Protein AF-A0A536BTD6-F1 (afdb_monomer)

Mean predicted aligned error: 12.4 Å

Secondary structure (DSSP, 8-state):
--HHHHHHHHHHHHHHHHHHHHHH--HHHHHSBPTTTSSBHHHHHHHHHHHHHHHHHHHHHHHTT--B---HHHHHHHHHHHHHHTTT--HHHHHHHHHHHHHHHHHHHHT--HHHHH-EEEEGGGTTEEEEHHHHIIIIIHHHHSS-TTTTS--------PPPPPS----PPP---------------PPP---

Sequence (195 aa):
MLRSVAMAEEIVDANAEFTAFVESCSDEEWRAICRAEKWRVGVVAHHIAWGHERAADWINAIRSGIPIPGSPQAHNASNAIKAAQVAGISRDEVVFLARRNAERLVAVMRSLSDEDFASAVPFGPARGRPLSIDGLGRSHLDRHLAQRGVNCAGTGHHPGSRSRASPWGVQRKGADVRWRPVAASTHARGVRPVP

Solvent-accessible surface area (backbone atoms only — not comparable to full-atom values): 11482 Å² total; per-residue (Å²): 130,58,70,37,48,54,55,24,52,52,49,52,54,52,49,51,54,50,41,53,51,52,73,65,50,49,75,66,48,38,64,26,61,13,69,86,79,73,36,32,36,41,33,51,50,38,51,54,22,51,44,30,45,54,48,38,55,50,47,54,27,31,69,67,64,40,62,46,75,68,33,48,66,58,49,53,50,52,51,53,53,50,42,61,76,36,68,81,54,53,58,68,60,35,42,52,43,29,53,58,20,41,53,51,27,32,54,52,34,57,69,54,54,75,67,50,59,76,33,56,15,39,23,15,54,61,78,45,44,73,41,32,59,71,51,47,51,73,65,52,57,47,58,58,64,67,60,52,70,77,58,35,47,85,83,78,94,76,93,82,76,85,84,74,79,79,87,81,85,78,93,68,83,84,76,90,77,83,87,74,86,82,79,89,74,83,87,85,75,85,85,83,86,87,134

Structure (mmCIF, N/CA/C/O backbone):
data_AF-A0A536BTD6-F1
#
_entry.id   AF-A0A536BTD6-F1
#
loop_
_atom_site.group_PDB
_atom_site.id
_atom_site.type_symbol
_atom_site.label_atom_id
_atom_site.label_alt_id
_atom_site.label_comp_id
_atom_site.label_asym_id
_atom_site.label_entity_id
_atom_site.label_seq_id
_atom_site.pdbx_PDB_ins_code
_atom_site.Cartn_x
_atom_site.Cartn_y
_atom_site.Cartn_z
_atom_site.occupancy
_atom_site.B_iso_or_equiv
_atom_site.auth_seq_id
_atom_site.auth_comp_id
_atom_site.auth_asym_id
_atom_site.auth_atom_id
_atom_site.pdbx_PDB_model_num
ATOM 1 N N . MET A 1 1 ? 19.357 13.469 -3.176 1.00 55.56 1 MET A N 1
ATOM 2 C CA . MET A 1 1 ? 18.742 12.243 -2.628 1.00 55.56 1 MET A CA 1
ATOM 3 C C . MET A 1 1 ? 18.198 11.459 -3.810 1.00 55.56 1 MET A C 1
ATOM 5 O O . MET A 1 1 ? 17.585 12.086 -4.665 1.00 55.56 1 MET A O 1
ATOM 9 N N . LEU A 1 2 ? 18.506 10.162 -3.919 1.00 81.94 2 LEU A N 1
ATOM 10 C CA . LEU A 1 2 ? 17.981 9.318 -5.001 1.00 81.94 2 LEU A CA 1
ATOM 11 C C . LEU A 1 2 ? 16.449 9.289 -4.924 1.00 81.94 2 LEU A C 1
ATOM 13 O O . LEU A 1 2 ? 15.890 9.279 -3.827 1.00 81.94 2 LEU A O 1
ATOM 17 N N . ARG A 1 3 ? 15.782 9.295 -6.079 1.00 87.88 3 ARG A N 1
ATOM 18 C CA . ARG A 1 3 ? 14.318 9.347 -6.191 1.00 87.88 3 ARG A CA 1
ATOM 19 C C . ARG A 1 3 ? 13.625 8.251 -5.379 1.00 87.88 3 ARG A C 1
ATOM 21 O O . ARG A 1 3 ? 12.677 8.533 -4.653 1.00 87.88 3 ARG A O 1
ATOM 28 N N . SER A 1 4 ? 14.133 7.026 -5.477 1.00 91.00 4 SER A N 1
ATOM 29 C CA . SER A 1 4 ? 13.680 5.868 -4.704 1.00 91.00 4 SER A CA 1
ATOM 30 C C . SER A 1 4 ? 13.731 6.107 -3.202 1.00 91.00 4 SER A C 1
ATOM 32 O O . SER A 1 4 ? 12.763 5.844 -2.498 1.00 91.00 4 SER A O 1
ATOM 34 N N . VAL A 1 5 ? 14.842 6.647 -2.703 1.00 91.31 5 VAL A N 1
ATOM 35 C CA . VAL A 1 5 ? 15.013 6.938 -1.275 1.00 91.31 5 VAL A CA 1
ATOM 36 C C . VAL A 1 5 ? 14.009 7.993 -0.817 1.00 91.31 5 VAL A C 1
ATOM 38 O O . VAL A 1 5 ? 13.370 7.792 0.206 1.00 91.31 5 VAL A O 1
ATOM 41 N N . ALA A 1 6 ? 13.804 9.062 -1.591 1.00 89.38 6 ALA A N 1
ATOM 42 C CA . ALA A 1 6 ? 12.816 10.087 -1.250 1.00 89.38 6 ALA A CA 1
ATOM 43 C C . ALA A 1 6 ? 11.394 9.503 -1.139 1.00 89.38 6 ALA A C 1
ATOM 45 O O . ALA A 1 6 ? 10.728 9.704 -0.128 1.00 89.38 6 ALA A O 1
ATOM 46 N N . MET A 1 7 ? 10.966 8.699 -2.119 1.00 89.50 7 MET A N 1
ATOM 47 C CA . MET A 1 7 ? 9.660 8.024 -2.073 1.00 89.50 7 MET A CA 1
ATOM 48 C C . MET A 1 7 ? 9.553 7.024 -0.915 1.00 89.50 7 MET A C 1
ATOM 50 O O . MET A 1 7 ? 8.480 6.835 -0.349 1.00 89.50 7 MET A O 1
ATOM 54 N N . ALA A 1 8 ? 10.654 6.361 -0.556 1.00 92.25 8 ALA A N 1
ATOM 55 C CA . ALA A 1 8 ? 10.677 5.452 0.579 1.00 92.25 8 ALA A CA 1
ATOM 56 C C . ALA A 1 8 ? 10.458 6.191 1.906 1.00 92.25 8 ALA A C 1
ATOM 58 O O . ALA A 1 8 ? 9.679 5.715 2.728 1.00 92.25 8 ALA A O 1
ATOM 59 N N . GLU A 1 9 ? 11.091 7.351 2.104 1.00 90.00 9 GLU A N 1
ATOM 60 C CA . GLU A 1 9 ? 10.860 8.167 3.304 1.00 90.00 9 GLU A CA 1
ATOM 61 C C . GLU A 1 9 ? 9.425 8.713 3.352 1.00 90.00 9 GLU A C 1
ATOM 63 O O . GLU A 1 9 ? 8.793 8.670 4.403 1.00 90.00 9 GLU A O 1
ATOM 68 N N . GLU A 1 10 ? 8.852 9.113 2.213 1.00 88.19 10 GLU A N 1
ATOM 69 C CA . GLU A 1 10 ? 7.439 9.520 2.141 1.00 88.19 10 GLU A CA 1
ATOM 70 C C . GLU A 1 10 ? 6.486 8.395 2.585 1.00 88.19 10 GLU A C 1
ATOM 72 O O . GLU A 1 10 ? 5.505 8.646 3.287 1.00 88.19 10 GLU A O 1
ATOM 77 N N . ILE A 1 11 ? 6.784 7.139 2.226 1.00 89.69 11 ILE A N 1
ATOM 78 C CA . ILE A 1 11 ? 6.018 5.969 2.683 1.00 89.69 11 ILE A CA 1
ATOM 79 C C . ILE A 1 11 ? 6.170 5.769 4.196 1.00 89.69 11 ILE A C 1
ATOM 81 O O . ILE A 1 11 ? 5.184 5.449 4.862 1.00 89.69 11 ILE A O 1
ATOM 85 N N . VAL A 1 12 ? 7.377 5.948 4.744 1.00 92.38 12 VAL A N 1
ATOM 86 C CA . VAL A 1 12 ? 7.626 5.846 6.193 1.00 92.38 12 VAL A CA 1
ATOM 87 C C . VAL A 1 12 ? 6.791 6.877 6.948 1.00 92.38 12 VAL A C 1
ATOM 89 O O . VAL A 1 12 ? 6.045 6.501 7.855 1.00 92.38 12 VAL A O 1
ATOM 92 N N . ASP A 1 13 ? 6.865 8.143 6.541 1.00 88.50 13 ASP A N 1
ATOM 93 C CA . ASP A 1 13 ? 6.146 9.242 7.186 1.00 88.50 13 ASP A CA 1
ATOM 94 C C . ASP A 1 13 ? 4.629 9.039 7.098 1.00 88.50 13 ASP A C 1
ATOM 96 O O . ASP A 1 13 ? 3.919 9.107 8.106 1.00 88.50 13 ASP A O 1
ATOM 100 N N . ALA A 1 14 ? 4.117 8.698 5.912 1.00 86.81 14 ALA A N 1
ATOM 101 C CA . ALA A 1 14 ? 2.689 8.483 5.720 1.00 86.81 14 ALA A CA 1
ATOM 102 C C . ALA A 1 14 ? 2.166 7.259 6.492 1.00 86.81 14 ALA A C 1
ATOM 104 O O . ALA A 1 14 ? 1.058 7.297 7.031 1.00 86.81 14 ALA A O 1
ATOM 105 N N . ASN A 1 15 ? 2.949 6.178 6.589 1.00 91.81 15 ASN A N 1
ATOM 106 C CA . ASN A 1 15 ? 2.565 5.014 7.383 1.00 91.81 15 ASN A CA 1
ATOM 107 C C . ASN A 1 15 ? 2.615 5.310 8.891 1.00 91.81 15 ASN A C 1
ATOM 109 O O . ASN A 1 15 ? 1.758 4.830 9.633 1.00 91.81 15 ASN A O 1
ATOM 113 N N . ALA A 1 16 ? 3.563 6.130 9.355 1.00 90.69 16 ALA A N 1
ATOM 114 C CA . ALA A 1 16 ? 3.596 6.589 10.741 1.00 90.69 16 ALA A CA 1
ATOM 115 C C . ALA A 1 16 ? 2.334 7.399 11.085 1.00 90.69 16 ALA A C 1
ATOM 117 O O . ALA A 1 16 ? 1.646 7.069 12.053 1.00 90.69 16 ALA A O 1
ATOM 118 N N . GLU A 1 17 ? 1.962 8.376 10.249 1.00 87.38 17 GLU A N 1
ATOM 119 C CA . GLU A 1 17 ? 0.712 9.136 10.400 1.00 87.38 17 GLU A CA 1
ATOM 120 C C . GLU A 1 17 ? -0.524 8.222 10.385 1.00 87.38 17 GLU A C 1
ATOM 122 O O . GLU A 1 17 ? -1.419 8.357 11.223 1.00 87.38 17 GLU A O 1
ATOM 127 N N . PHE A 1 18 ? -0.567 7.262 9.458 1.00 90.12 18 PHE A N 1
ATOM 128 C CA . PHE A 1 18 ? -1.658 6.297 9.351 1.00 90.12 18 PHE A CA 1
ATOM 129 C C . PHE A 1 18 ? -1.793 5.428 10.609 1.00 90.12 18 PHE A C 1
ATOM 131 O O . PHE A 1 18 ? -2.898 5.276 11.131 1.00 90.12 18 PHE A O 1
ATOM 138 N N . THR A 1 19 ? -0.690 4.882 11.128 1.00 93.25 19 THR A N 1
ATOM 139 C CA . THR A 1 19 ? -0.726 4.058 12.348 1.00 93.25 19 THR A CA 1
ATOM 140 C C . THR A 1 19 ? -1.159 4.862 13.569 1.00 93.25 19 THR A C 1
ATOM 142 O O . THR A 1 19 ? -2.017 4.389 14.309 1.00 93.25 19 THR A O 1
ATOM 145 N N . ALA A 1 20 ? -0.683 6.103 13.720 1.00 92.06 20 ALA A N 1
ATOM 146 C CA . ALA A 1 20 ? -1.124 6.991 14.794 1.00 92.06 20 ALA A CA 1
ATOM 147 C C . ALA A 1 20 ? -2.634 7.287 14.713 1.00 92.06 20 ALA A C 1
ATOM 149 O O . ALA A 1 20 ? -3.328 7.289 15.730 1.00 92.06 20 ALA A O 1
ATOM 150 N N . PHE A 1 21 ? -3.172 7.482 13.504 1.00 90.44 21 PHE A N 1
ATOM 151 C CA . PHE A 1 21 ? -4.616 7.617 13.305 1.00 90.44 21 PHE A CA 1
ATOM 152 C C . PHE A 1 21 ? -5.373 6.357 13.750 1.00 90.44 21 PHE A C 1
ATOM 154 O O . PHE A 1 21 ? -6.335 6.468 14.513 1.00 90.44 21 PHE A O 1
ATOM 161 N N . VAL A 1 22 ? -4.937 5.169 13.317 1.00 93.56 22 VAL A N 1
ATOM 162 C CA . VAL A 1 22 ? -5.572 3.893 13.691 1.00 93.56 22 VAL A CA 1
ATOM 163 C C . VAL A 1 22 ? -5.563 3.690 15.207 1.00 93.56 22 VAL A C 1
ATOM 165 O O . VAL A 1 22 ? -6.595 3.330 15.770 1.00 93.56 22 VAL A O 1
ATOM 168 N N . GLU A 1 23 ? -4.438 3.966 15.869 1.00 94.75 23 GLU A N 1
ATOM 169 C CA . GLU A 1 23 ? -4.289 3.876 17.329 1.00 94.75 23 GLU A CA 1
ATOM 170 C C . GLU A 1 23 ? -5.198 4.879 18.063 1.00 94.75 23 GLU A C 1
ATOM 172 O O . GLU A 1 23 ? -5.718 4.570 19.132 1.00 94.75 23 GLU A O 1
ATOM 177 N N . SER A 1 24 ? -5.440 6.058 17.477 1.00 93.75 24 SER A N 1
ATOM 178 C CA . SER A 1 24 ? -6.297 7.095 18.071 1.00 93.75 24 SER A CA 1
ATOM 179 C C . SER A 1 24 ? -7.803 6.856 17.913 1.00 93.75 24 SER A C 1
ATOM 181 O O . SER A 1 24 ? -8.590 7.485 18.618 1.00 93.75 24 SER A O 1
ATOM 183 N N . CYS A 1 25 ? -8.220 5.973 16.997 1.00 91.75 25 CYS A N 1
ATOM 184 C CA . CYS A 1 25 ? -9.634 5.729 16.721 1.00 91.75 25 CYS A CA 1
ATOM 185 C C . CYS A 1 25 ? -10.349 5.142 17.940 1.00 91.75 25 CYS A C 1
ATOM 187 O O . CYS A 1 25 ? -9.985 4.070 18.429 1.00 91.75 25 CYS A O 1
ATOM 189 N N . SER A 1 26 ? -11.455 5.760 18.349 1.00 93.12 26 SER A N 1
ATOM 190 C CA . SER A 1 26 ? -12.391 5.151 19.293 1.00 93.12 26 SER A CA 1
ATOM 191 C C . SER A 1 26 ? -13.083 3.922 18.693 1.00 93.12 26 SER A C 1
ATOM 193 O O . SER A 1 26 ? -13.076 3.676 17.486 1.00 93.12 26 SER A O 1
ATOM 195 N N . ASP A 1 27 ? -13.710 3.122 19.549 1.00 94.25 27 ASP A N 1
ATOM 196 C CA . ASP A 1 27 ? -14.497 1.954 19.144 1.00 94.25 27 ASP A CA 1
ATOM 197 C C . ASP A 1 27 ? -15.668 2.295 18.217 1.00 94.25 27 ASP A C 1
ATOM 199 O O . ASP A 1 27 ? -16.010 1.521 17.319 1.00 94.25 27 ASP A O 1
ATOM 203 N N . GLU A 1 28 ? -16.299 3.443 18.453 1.00 92.69 28 GLU A N 1
ATOM 204 C CA . GLU A 1 28 ? -17.389 3.945 17.625 1.00 92.69 28 GLU A CA 1
ATOM 205 C C . GLU A 1 28 ? -16.876 4.337 16.237 1.00 92.69 28 GLU A C 1
ATOM 207 O O . GLU A 1 28 ? -17.398 3.851 15.231 1.00 92.69 28 GLU A O 1
ATOM 212 N N . GLU A 1 29 ? -15.800 5.126 16.175 1.00 90.50 29 GLU A N 1
ATOM 213 C CA . GLU A 1 29 ? -15.168 5.529 14.916 1.00 90.50 29 GLU A CA 1
ATOM 214 C C . GLU A 1 29 ? -14.656 4.323 14.127 1.00 90.50 29 GLU A C 1
ATOM 216 O O . GLU A 1 29 ? -14.866 4.245 12.919 1.00 90.50 29 GLU A O 1
ATOM 221 N N . TRP A 1 30 ? -14.061 3.332 14.797 1.00 93.62 30 TRP A N 1
ATOM 222 C CA . TRP A 1 30 ? -13.553 2.120 14.150 1.00 93.62 30 TRP A CA 1
ATOM 223 C C . TRP A 1 30 ? -14.648 1.325 13.424 1.00 93.62 30 TRP A C 1
ATOM 225 O O . TRP A 1 30 ? -14.424 0.750 12.350 1.00 93.62 30 TRP A O 1
ATOM 235 N N . ARG A 1 31 ? -15.859 1.311 13.997 1.00 93.25 31 ARG A N 1
ATOM 236 C CA . ARG A 1 31 ? -17.033 0.623 13.442 1.00 93.25 31 ARG A CA 1
ATOM 237 C C . ARG A 1 31 ? -17.843 1.485 12.473 1.00 93.25 31 ARG A C 1
ATOM 239 O O . ARG A 1 31 ? -18.710 0.937 11.786 1.00 93.25 31 ARG A O 1
ATOM 246 N N . ALA A 1 32 ? -17.569 2.787 12.389 1.00 90.25 32 ALA A N 1
ATOM 247 C CA . ALA A 1 32 ? -18.271 3.701 11.498 1.00 90.25 32 ALA A CA 1
ATOM 248 C C . ALA A 1 32 ? -18.060 3.325 10.024 1.00 90.25 32 ALA A C 1
ATOM 250 O O . ALA A 1 32 ? -17.013 2.810 9.633 1.00 90.25 32 ALA A O 1
ATOM 251 N N . ILE A 1 33 ? -19.067 3.582 9.186 1.00 88.94 33 ILE A N 1
ATOM 252 C CA . ILE A 1 33 ? -18.979 3.350 7.741 1.00 88.94 33 ILE A CA 1
ATOM 253 C C . ILE A 1 33 ? -18.343 4.565 7.075 1.00 88.94 33 ILE A C 1
ATOM 255 O O . ILE A 1 33 ? -18.890 5.669 7.122 1.00 88.94 33 ILE A O 1
ATOM 259 N N . CYS A 1 34 ? -17.231 4.347 6.376 1.00 81.44 34 CYS A N 1
ATOM 260 C CA . CYS A 1 34 ? -16.629 5.377 5.557 1.00 81.44 34 CYS A CA 1
ATOM 261 C C . CYS A 1 34 ? -17.521 5.683 4.349 1.00 81.44 34 CYS A C 1
ATOM 263 O O . CYS A 1 34 ? -17.860 4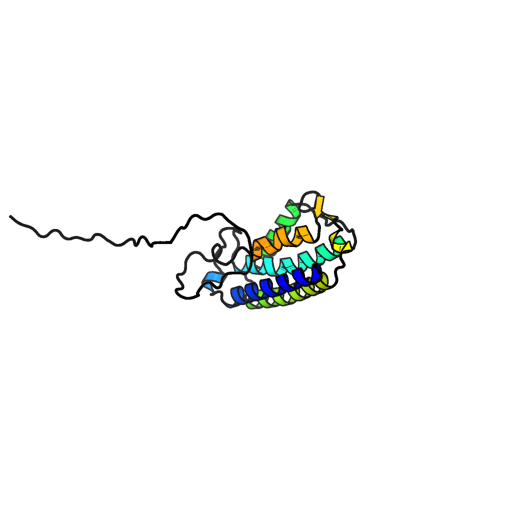.803 3.554 1.00 81.44 34 CYS A O 1
ATOM 265 N N . ARG A 1 35 ? -17.918 6.952 4.190 1.00 76.06 35 ARG A N 1
ATOM 266 C CA . ARG A 1 35 ? -18.915 7.337 3.177 1.00 76.06 35 ARG A CA 1
ATOM 267 C C . ARG A 1 35 ? -18.424 7.135 1.747 1.00 76.06 35 ARG A C 1
ATOM 269 O O . ARG A 1 35 ? -19.256 6.839 0.886 1.00 76.06 35 ARG A O 1
ATOM 276 N N . ALA A 1 36 ? -17.126 7.311 1.509 1.00 72.44 36 ALA A N 1
ATOM 277 C CA . ALA A 1 36 ? -16.502 7.150 0.199 1.00 72.44 36 ALA A CA 1
ATOM 278 C C . ALA A 1 36 ? -16.385 5.669 -0.191 1.00 72.44 36 ALA A C 1
ATOM 280 O O . ALA A 1 36 ? -16.850 5.276 -1.255 1.00 72.44 36 ALA A O 1
ATOM 281 N N . GLU A 1 37 ? -15.850 4.852 0.715 1.00 73.25 37 GLU A N 1
ATOM 282 C CA . GLU A 1 37 ? -15.497 3.451 0.446 1.00 73.25 37 GLU A CA 1
ATOM 283 C C . GLU A 1 37 ? -16.645 2.465 0.733 1.00 73.25 37 GLU A C 1
ATOM 285 O O . GLU A 1 37 ? -16.586 1.304 0.346 1.00 73.25 37 GLU A O 1
ATOM 290 N N . LYS A 1 38 ? -17.702 2.906 1.432 1.00 86.19 38 LYS A N 1
ATOM 291 C CA . LYS A 1 38 ? -18.848 2.080 1.876 1.00 86.19 38 LYS A CA 1
ATOM 292 C C . LYS A 1 38 ? -18.480 0.905 2.792 1.00 86.19 38 LYS A C 1
ATOM 294 O O . LYS A 1 38 ? -19.336 0.079 3.104 1.00 86.19 38 LYS A O 1
ATOM 299 N N . TRP A 1 39 ? -17.246 0.862 3.279 1.00 88.38 39 TRP A N 1
ATOM 300 C CA . TRP A 1 39 ? -16.761 -0.100 4.263 1.00 88.38 39 TRP A CA 1
ATOM 301 C C . TRP A 1 39 ? -16.568 0.542 5.630 1.00 88.38 39 TRP A C 1
ATOM 303 O O . TRP A 1 39 ? -16.456 1.762 5.743 1.00 88.38 39 TRP A O 1
ATOM 313 N N . ARG A 1 40 ? -16.514 -0.288 6.678 1.00 91.56 40 ARG A N 1
ATOM 314 C CA . ARG A 1 40 ? -16.133 0.177 8.017 1.00 91.56 40 ARG A CA 1
ATOM 315 C C . ARG A 1 40 ? -14.723 0.758 8.003 1.00 91.56 40 ARG A C 1
ATOM 317 O O . ARG A 1 40 ? -13.886 0.269 7.242 1.00 91.56 40 ARG A O 1
ATOM 324 N N . VAL A 1 41 ? -14.444 1.721 8.881 1.00 91.38 41 VAL A N 1
ATOM 325 C CA . VAL A 1 41 ? -13.102 2.311 9.027 1.00 91.38 41 VAL A CA 1
ATOM 326 C C . VAL A 1 41 ? -12.041 1.229 9.190 1.00 91.38 41 VAL A C 1
ATOM 328 O O . VAL A 1 41 ? -11.061 1.249 8.452 1.00 91.38 41 VAL A O 1
ATOM 331 N N . GLY A 1 42 ? -12.274 0.222 10.039 1.00 94.38 42 GLY A N 1
ATOM 332 C CA . GLY A 1 42 ? -11.312 -0.871 10.212 1.00 94.38 42 GLY A CA 1
ATOM 333 C C . GLY A 1 42 ? -11.019 -1.689 8.950 1.00 94.38 42 GLY A C 1
ATOM 334 O O . GLY A 1 42 ? -9.878 -2.073 8.705 1.00 94.38 42 GLY A O 1
ATOM 335 N N . VAL A 1 43 ? -12.018 -1.886 8.086 1.00 94.94 43 VAL A N 1
ATOM 336 C CA . VAL A 1 43 ? -11.845 -2.595 6.808 1.00 94.94 43 VAL A CA 1
ATOM 337 C C . VAL A 1 43 ? -11.058 -1.744 5.811 1.00 94.94 43 VAL A C 1
ATOM 339 O O . VAL A 1 43 ? -10.181 -2.261 5.120 1.00 94.94 43 VAL A O 1
ATOM 342 N N . VAL A 1 44 ? -11.326 -0.435 5.758 1.00 92.50 44 VAL A N 1
ATOM 343 C CA . VAL A 1 44 ? -10.551 0.506 4.931 1.00 92.50 44 VAL A CA 1
ATOM 344 C C . VAL A 1 44 ? -9.104 0.580 5.419 1.00 92.50 44 VAL A C 1
ATOM 346 O O . VAL A 1 44 ? -8.179 0.515 4.615 1.00 92.50 44 VAL A O 1
ATOM 349 N N . ALA A 1 45 ? -8.891 0.651 6.732 1.00 93.31 45 ALA A N 1
ATOM 350 C CA . ALA A 1 45 ? -7.562 0.687 7.327 1.00 93.31 45 ALA A CA 1
ATOM 351 C C . ALA A 1 45 ? -6.776 -0.603 7.020 1.00 93.31 45 ALA A C 1
ATOM 353 O O . ALA A 1 45 ? -5.627 -0.546 6.580 1.00 93.31 45 ALA A O 1
ATOM 354 N N . HIS A 1 46 ? -7.418 -1.770 7.127 1.00 94.88 46 HIS A N 1
ATOM 355 C CA . HIS A 1 46 ? -6.827 -3.023 6.659 1.00 94.88 46 HIS A CA 1
ATOM 356 C C . HIS A 1 46 ? -6.490 -2.984 5.159 1.00 94.88 46 HIS A C 1
ATOM 358 O O . HIS A 1 46 ? -5.413 -3.426 4.763 1.00 94.88 46 HIS A O 1
ATOM 364 N N . HIS A 1 47 ? -7.384 -2.464 4.309 1.00 91.81 47 HIS A N 1
ATOM 365 C CA . HIS A 1 47 ? -7.142 -2.346 2.863 1.00 91.81 47 HIS A CA 1
ATOM 366 C C . HIS A 1 47 ? -5.891 -1.510 2.555 1.00 91.81 47 HIS A C 1
ATOM 368 O O . HIS A 1 47 ? -5.100 -1.889 1.693 1.00 91.81 47 HIS A O 1
ATOM 374 N N . ILE A 1 48 ? -5.650 -0.435 3.312 1.00 90.62 48 ILE A N 1
ATOM 375 C CA . ILE A 1 48 ? -4.425 0.376 3.221 1.00 90.62 48 ILE A CA 1
ATOM 376 C C . ILE A 1 48 ? -3.195 -0.435 3.640 1.00 90.62 48 ILE A C 1
ATOM 378 O O . ILE A 1 48 ? -2.215 -0.507 2.895 1.00 90.62 48 ILE A O 1
ATOM 382 N N . ALA A 1 49 ? -3.243 -1.090 4.804 1.00 93.12 49 ALA A N 1
ATOM 383 C CA . ALA A 1 49 ? -2.141 -1.913 5.305 1.00 93.12 49 ALA A CA 1
ATOM 384 C C . ALA A 1 49 ? -1.776 -3.047 4.327 1.00 93.12 49 ALA A C 1
ATOM 386 O O . ALA A 1 49 ? -0.602 -3.293 4.047 1.00 93.12 49 ALA A O 1
ATOM 387 N N . TRP A 1 50 ? -2.777 -3.706 3.744 1.00 91.88 50 TRP A N 1
ATOM 388 C CA . TRP A 1 50 ? -2.600 -4.738 2.721 1.00 91.88 50 TRP A CA 1
ATOM 389 C C . TRP A 1 50 ? -2.113 -4.173 1.376 1.00 91.88 50 TRP A C 1
ATOM 391 O O . TRP A 1 50 ? -1.345 -4.818 0.660 1.00 91.88 50 TRP A O 1
ATOM 401 N N . GLY A 1 51 ? -2.497 -2.938 1.049 1.00 90.25 51 GLY A N 1
ATOM 402 C CA . GLY A 1 51 ? -2.046 -2.224 -0.143 1.00 90.25 51 GLY A CA 1
ATOM 403 C C . GLY A 1 51 ? -0.524 -2.079 -0.232 1.00 90.25 51 GLY A C 1
ATOM 404 O O . GLY A 1 51 ? 0.018 -2.165 -1.332 1.00 90.25 51 GLY A O 1
ATOM 405 N N . HIS A 1 52 ? 0.176 -1.939 0.898 1.00 91.25 52 HIS A N 1
ATOM 406 C CA . HIS A 1 52 ? 1.643 -1.878 0.930 1.00 91.25 52 HIS A CA 1
ATOM 407 C C . HIS A 1 52 ? 2.289 -3.181 0.432 1.00 91.25 52 HIS A C 1
ATOM 409 O O . HIS A 1 52 ? 3.214 -3.153 -0.379 1.00 91.25 52 HIS A O 1
ATOM 415 N N . GLU A 1 53 ? 1.763 -4.332 0.861 1.00 92.25 53 GLU A N 1
ATOM 416 C CA . GLU A 1 53 ? 2.227 -5.650 0.409 1.00 92.25 53 GLU A CA 1
ATOM 417 C C . GLU A 1 53 ? 1.965 -5.834 -1.092 1.00 92.25 53 GLU A C 1
ATOM 419 O O . GLU A 1 53 ? 2.872 -6.192 -1.844 1.00 92.25 53 GLU A O 1
ATOM 424 N N . ARG A 1 54 ? 0.748 -5.502 -1.546 1.00 92.31 54 ARG A N 1
ATOM 425 C CA . ARG A 1 54 ? 0.375 -5.542 -2.970 1.00 92.31 54 ARG A CA 1
ATOM 426 C C . ARG A 1 54 ? 1.290 -4.663 -3.824 1.00 92.31 54 ARG A C 1
ATOM 428 O O . ARG A 1 54 ? 1.707 -5.093 -4.896 1.00 92.31 54 ARG A O 1
ATOM 435 N N . ALA A 1 55 ? 1.604 -3.456 -3.355 1.00 93.00 55 ALA A N 1
ATOM 436 C CA . ALA A 1 55 ? 2.487 -2.530 -4.053 1.00 93.00 55 ALA A CA 1
ATOM 437 C C . ALA A 1 55 ? 3.915 -3.078 -4.160 1.00 93.00 55 ALA A C 1
ATOM 439 O O . ALA A 1 55 ? 4.504 -3.004 -5.235 1.00 93.00 55 ALA A O 1
ATOM 440 N N . ALA A 1 56 ? 4.448 -3.685 -3.095 1.00 94.88 56 ALA A N 1
ATOM 441 C CA . ALA A 1 56 ? 5.771 -4.307 -3.125 1.00 94.88 56 ALA A CA 1
ATOM 442 C C . ALA A 1 56 ? 5.838 -5.435 -4.171 1.00 94.88 56 ALA A C 1
ATOM 444 O O . ALA A 1 56 ? 6.788 -5.505 -4.953 1.00 94.88 56 ALA A O 1
ATOM 445 N N . ASP A 1 57 ? 4.805 -6.280 -4.239 1.00 95.25 57 ASP A N 1
ATOM 446 C CA . ASP A 1 57 ? 4.716 -7.346 -5.241 1.00 95.25 57 ASP A CA 1
ATOM 447 C C . ASP A 1 57 ? 4.632 -6.786 -6.672 1.00 95.25 57 ASP A C 1
ATOM 449 O O . ASP A 1 57 ? 5.290 -7.293 -7.581 1.00 95.25 57 ASP A O 1
ATOM 453 N N . TRP A 1 58 ? 3.854 -5.720 -6.884 1.00 95.62 58 TRP A N 1
ATOM 454 C CA . TRP A 1 58 ? 3.736 -5.069 -8.192 1.00 95.62 58 TRP A CA 1
ATOM 455 C C . TRP A 1 58 ? 5.025 -4.378 -8.632 1.00 95.62 58 TRP A C 1
ATOM 457 O O . TRP A 1 58 ? 5.372 -4.466 -9.807 1.00 95.62 58 TRP A O 1
ATOM 467 N N . ILE A 1 59 ? 5.766 -3.752 -7.715 1.00 95.69 59 ILE A N 1
ATOM 468 C CA . ILE A 1 59 ? 7.090 -3.198 -8.020 1.00 95.69 59 ILE A CA 1
ATOM 469 C C . ILE A 1 59 ? 8.030 -4.318 -8.476 1.00 95.69 59 ILE A C 1
ATOM 471 O O . ILE A 1 59 ? 8.662 -4.191 -9.519 1.00 95.69 59 ILE A O 1
ATOM 475 N N . ASN A 1 60 ? 8.073 -5.449 -7.769 1.00 96.00 60 ASN A N 1
ATOM 476 C CA . ASN A 1 60 ? 8.908 -6.584 -8.175 1.00 96.00 60 ASN A CA 1
ATOM 477 C C . ASN A 1 60 ? 8.511 -7.161 -9.544 1.00 96.00 60 ASN A C 1
ATOM 479 O O . ASN A 1 60 ? 9.384 -7.541 -10.328 1.00 96.00 60 ASN A O 1
ATOM 483 N N . ALA A 1 61 ? 7.213 -7.191 -9.863 1.00 96.88 61 ALA A N 1
ATOM 484 C CA . ALA A 1 61 ? 6.738 -7.573 -11.191 1.00 96.88 61 ALA A CA 1
ATOM 485 C C . ALA A 1 61 ? 7.213 -6.589 -12.274 1.00 96.88 61 ALA A C 1
ATOM 487 O O . ALA A 1 61 ? 7.702 -7.033 -13.312 1.00 96.88 61 ALA A O 1
ATOM 488 N N . ILE A 1 62 ? 7.150 -5.276 -12.007 1.00 96.25 62 ILE A N 1
ATOM 489 C CA . ILE A 1 62 ? 7.659 -4.237 -12.916 1.00 96.25 62 ILE A CA 1
ATOM 490 C C . ILE A 1 62 ? 9.152 -4.441 -13.193 1.00 96.25 62 ILE A C 1
ATOM 492 O O . ILE A 1 62 ? 9.539 -4.503 -14.357 1.00 96.25 62 ILE A O 1
ATOM 496 N N . ARG A 1 63 ? 9.967 -4.629 -12.145 1.00 95.19 63 ARG A N 1
ATOM 497 C CA . ARG A 1 63 ? 11.418 -4.885 -12.267 1.00 95.19 63 ARG A CA 1
ATOM 498 C C . ARG A 1 63 ? 11.735 -6.124 -13.097 1.00 95.19 63 ARG A C 1
ATOM 500 O O . ARG A 1 63 ? 12.729 -6.174 -13.808 1.00 95.19 63 ARG A O 1
ATOM 507 N N . SER A 1 64 ? 10.879 -7.136 -12.993 1.00 95.69 64 SER A N 1
ATOM 508 C CA . SER A 1 64 ? 11.045 -8.407 -13.703 1.00 95.69 64 SER A CA 1
ATOM 509 C C . SER A 1 64 ? 10.456 -8.384 -15.119 1.00 95.69 64 SER A C 1
ATOM 511 O O . SER A 1 64 ? 10.514 -9.394 -15.816 1.00 95.69 64 SER A O 1
ATOM 513 N N . GLY A 1 65 ? 9.830 -7.278 -15.541 1.00 96.69 65 GLY A N 1
ATOM 514 C CA . GLY A 1 65 ? 9.109 -7.199 -16.813 1.00 96.69 65 GLY A CA 1
ATOM 515 C C . GLY A 1 65 ? 7.881 -8.117 -16.888 1.00 96.69 65 GLY A C 1
ATOM 516 O O . GLY A 1 65 ? 7.405 -8.424 -17.980 1.00 96.69 65 GLY A O 1
ATOM 517 N N . ILE A 1 66 ? 7.367 -8.580 -15.744 1.00 97.88 66 I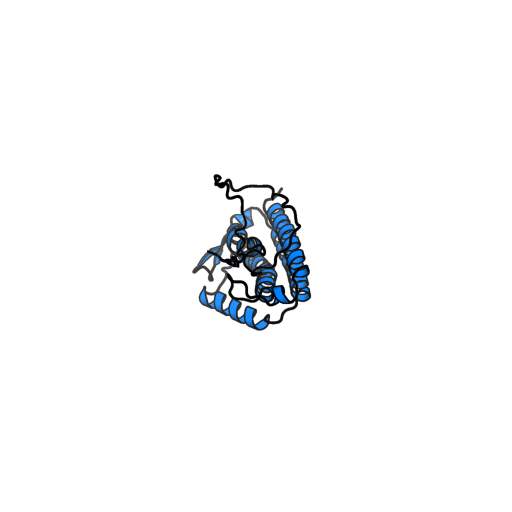LE A N 1
ATOM 518 C CA . ILE A 1 66 ? 6.264 -9.540 -15.669 1.00 97.88 66 ILE A CA 1
ATOM 519 C C . ILE A 1 66 ? 4.932 -8.775 -15.657 1.00 97.88 66 ILE A C 1
ATOM 521 O O . ILE A 1 66 ? 4.698 -7.969 -14.753 1.00 97.88 66 ILE A O 1
ATOM 525 N N . PRO A 1 67 ? 4.018 -9.034 -16.613 1.00 97.31 67 PRO A N 1
ATOM 526 C CA . PRO A 1 67 ? 2.680 -8.455 -16.599 1.00 97.31 67 PRO A CA 1
ATOM 527 C C . PRO A 1 67 ? 1.903 -8.831 -15.338 1.00 97.31 67 PRO A C 1
ATOM 529 O O . PRO A 1 67 ? 1.929 -9.977 -14.890 1.00 97.31 67 PRO A O 1
ATOM 532 N N . ILE A 1 68 ? 1.136 -7.884 -14.803 1.00 96.38 68 ILE A N 1
ATOM 533 C CA . ILE A 1 68 ? 0.263 -8.140 -13.657 1.00 96.38 68 ILE A CA 1
ATOM 534 C C . ILE A 1 68 ? -1.090 -8.635 -14.190 1.00 96.38 68 ILE A C 1
ATOM 536 O O . ILE A 1 68 ? -1.785 -7.876 -14.879 1.00 96.38 68 ILE A O 1
ATOM 540 N N . PRO A 1 69 ? -1.484 -9.888 -13.898 1.00 94.94 69 PRO A N 1
ATOM 541 C CA . PRO A 1 69 ? -2.642 -10.514 -14.521 1.00 94.94 69 PRO A CA 1
ATOM 542 C C . PRO A 1 69 ? -3.971 -10.041 -13.916 1.00 94.94 69 PRO A C 1
ATOM 544 O O . PRO A 1 69 ? -4.028 -9.301 -12.931 1.00 94.94 69 PRO A O 1
ATOM 547 N N . GLY A 1 70 ? -5.065 -10.529 -14.501 1.00 93.62 70 GLY A N 1
ATOM 548 C CA . GLY A 1 70 ? -6.425 -10.321 -14.015 1.00 93.62 70 GLY A CA 1
ATOM 549 C C . GLY A 1 70 ? -7.193 -9.255 -14.790 1.00 93.62 70 GLY A C 1
ATOM 550 O O . GLY A 1 70 ? -6.770 -8.770 -15.837 1.00 93.62 70 GLY A O 1
ATOM 551 N N . SER A 1 71 ? -8.365 -8.912 -14.270 1.00 94.50 71 SER A N 1
ATOM 552 C CA . SER A 1 71 ? -9.281 -7.932 -14.850 1.00 94.50 71 SER A CA 1
ATOM 553 C C . SER A 1 71 ? -9.752 -6.951 -13.774 1.00 94.50 71 SER A C 1
ATOM 555 O O . SER A 1 71 ? -9.647 -7.262 -12.581 1.00 94.50 71 SER A O 1
ATOM 557 N N . PRO A 1 72 ? -10.315 -5.788 -14.152 1.00 91.50 72 PRO A N 1
ATOM 558 C CA . PRO A 1 72 ? -10.930 -4.879 -13.186 1.00 91.50 72 PRO A CA 1
ATOM 559 C C . PRO A 1 72 ? -11.978 -5.585 -12.307 1.00 91.50 72 PRO A C 1
ATOM 561 O O . PRO A 1 72 ? -12.052 -5.354 -11.105 1.00 91.50 72 PRO A O 1
ATOM 564 N N . GLN A 1 73 ? -12.764 -6.491 -12.896 1.00 93.69 73 GLN A N 1
ATOM 565 C CA . GLN A 1 73 ? -13.806 -7.244 -12.199 1.00 93.69 73 GLN A CA 1
ATOM 566 C C . GLN A 1 73 ? -13.213 -8.232 -11.193 1.00 93.69 73 GLN A C 1
ATOM 568 O O . GLN A 1 73 ? -13.662 -8.271 -10.051 1.00 93.69 73 GLN A O 1
ATOM 573 N N . ALA A 1 74 ? -12.187 -8.991 -11.591 1.00 92.06 74 ALA A N 1
ATOM 574 C CA . ALA A 1 74 ? -11.512 -9.931 -10.698 1.00 92.06 74 ALA A CA 1
ATOM 575 C C . ALA A 1 74 ? -10.817 -9.203 -9.535 1.00 92.06 74 ALA A C 1
ATOM 577 O O . ALA A 1 74 ? -10.876 -9.661 -8.396 1.00 92.06 74 ALA A O 1
ATOM 578 N N . HIS A 1 75 ? -10.219 -8.038 -9.803 1.00 88.75 75 HIS A N 1
ATOM 579 C CA . HIS A 1 75 ? -9.608 -7.205 -8.772 1.00 88.75 75 HIS A CA 1
ATOM 580 C C . HIS A 1 75 ? -10.648 -6.696 -7.762 1.00 88.75 75 HIS A C 1
ATOM 582 O O . HIS A 1 75 ? -10.481 -6.882 -6.558 1.00 88.75 75 HIS A O 1
ATOM 588 N N . ASN A 1 76 ? -11.768 -6.145 -8.240 1.00 88.50 76 ASN A N 1
ATOM 589 C CA . ASN A 1 76 ? -12.852 -5.682 -7.369 1.00 88.50 76 ASN A CA 1
ATOM 590 C C . ASN A 1 76 ? -13.475 -6.825 -6.554 1.00 88.50 76 ASN A C 1
ATOM 592 O O . ASN A 1 76 ? -13.743 -6.654 -5.366 1.00 88.50 76 ASN A O 1
ATOM 596 N N . ALA A 1 77 ? -13.669 -7.998 -7.163 1.00 88.81 77 ALA A N 1
ATOM 597 C CA . ALA A 1 77 ? -14.169 -9.181 -6.468 1.00 88.81 77 ALA A CA 1
ATOM 598 C C . ALA A 1 77 ? -13.204 -9.639 -5.363 1.00 88.81 77 ALA A C 1
ATOM 600 O O . ALA A 1 77 ? -13.637 -9.903 -4.244 1.00 88.81 77 ALA A O 1
ATOM 601 N N . SER A 1 78 ? -11.894 -9.658 -5.638 1.00 89.38 78 SER A N 1
ATOM 602 C CA . SER A 1 78 ? -10.873 -9.963 -4.6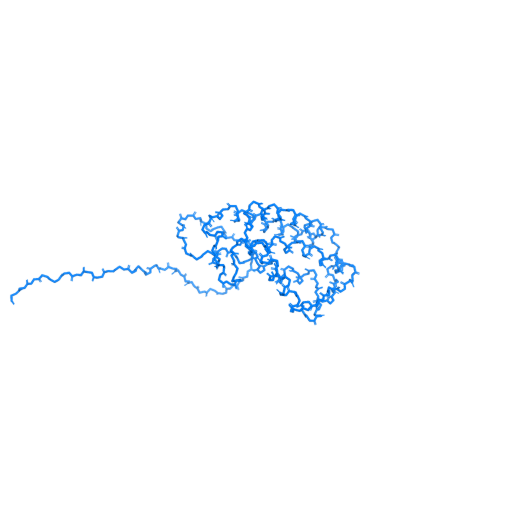29 1.00 89.38 78 SER A CA 1
ATOM 603 C C . SER A 1 78 ? -10.906 -8.970 -3.464 1.00 89.38 78 SER A C 1
ATOM 605 O O . SER A 1 78 ? -10.804 -9.385 -2.309 1.00 89.38 78 SER A O 1
ATOM 607 N N . ASN A 1 79 ? -11.077 -7.675 -3.746 1.00 89.38 79 ASN A N 1
ATOM 608 C CA . ASN A 1 79 ? -11.178 -6.648 -2.709 1.00 89.38 79 ASN A CA 1
ATOM 609 C C . ASN A 1 79 ? -12.441 -6.846 -1.854 1.00 89.38 79 ASN A C 1
ATOM 611 O O . ASN A 1 79 ? -12.363 -6.785 -0.631 1.00 89.38 79 ASN A O 1
ATOM 615 N N . ALA A 1 80 ? -13.584 -7.166 -2.470 1.00 89.56 80 ALA A N 1
ATOM 616 C CA . ALA A 1 80 ? -14.827 -7.451 -1.753 1.00 89.56 80 ALA A CA 1
ATOM 617 C C . ALA A 1 80 ? -14.723 -8.702 -0.859 1.00 89.56 80 ALA A C 1
ATOM 619 O O . ALA A 1 80 ? -15.156 -8.675 0.293 1.00 89.56 80 ALA A O 1
ATOM 620 N N . ILE A 1 81 ? -14.099 -9.779 -1.355 1.00 92.62 81 ILE A N 1
ATOM 621 C CA . ILE A 1 81 ? -13.834 -10.990 -0.563 1.00 92.62 81 ILE A CA 1
ATOM 622 C C . ILE A 1 81 ? -12.946 -10.651 0.636 1.00 92.62 81 ILE A C 1
ATOM 624 O O . ILE A 1 81 ? -13.260 -11.037 1.762 1.00 92.62 81 ILE A O 1
ATOM 628 N N . LYS A 1 82 ? -11.857 -9.900 0.420 1.00 91.94 82 LYS A N 1
ATOM 629 C CA . LYS A 1 82 ? -10.962 -9.502 1.511 1.00 91.94 82 LYS A CA 1
ATOM 630 C C . LYS A 1 82 ? -11.682 -8.625 2.537 1.00 91.94 82 LYS A C 1
ATOM 632 O O . LYS A 1 82 ? -11.545 -8.872 3.730 1.00 91.94 82 LYS A O 1
ATOM 637 N N . ALA A 1 83 ? -12.486 -7.666 2.083 1.00 91.81 83 ALA A N 1
ATOM 638 C CA . ALA A 1 83 ? -13.285 -6.803 2.948 1.00 91.81 83 ALA A CA 1
ATOM 639 C C . ALA A 1 83 ? -14.243 -7.603 3.847 1.00 91.81 83 ALA A C 1
ATOM 641 O O . ALA A 1 83 ? -14.369 -7.299 5.032 1.00 91.81 83 ALA A O 1
ATOM 642 N N . ALA A 1 84 ? -14.871 -8.657 3.315 1.00 94.31 84 ALA A N 1
ATOM 643 C CA . ALA A 1 84 ? -15.716 -9.554 4.100 1.00 94.31 84 ALA A CA 1
ATOM 644 C C . ALA A 1 84 ? -14.910 -10.373 5.125 1.00 94.31 84 ALA A C 1
ATOM 646 O O . ALA A 1 84 ? -15.321 -10.482 6.278 1.00 94.31 84 ALA A O 1
ATOM 647 N N . GLN A 1 85 ? -13.746 -10.905 4.733 1.00 96.62 85 GLN A N 1
ATOM 648 C CA . GLN A 1 85 ? -12.870 -11.688 5.619 1.00 96.62 85 GLN A CA 1
ATOM 649 C C . GLN A 1 85 ? -12.364 -10.887 6.824 1.00 96.62 85 GLN A C 1
ATOM 651 O O . GLN A 1 85 ? -12.178 -11.450 7.897 1.00 96.62 85 GLN A O 1
ATOM 656 N N . VAL A 1 86 ? -12.144 -9.582 6.653 1.00 96.44 86 VAL A N 1
ATOM 657 C CA . VAL A 1 86 ? -11.573 -8.704 7.688 1.00 96.44 86 VAL A CA 1
ATOM 658 C C . VAL A 1 86 ? -12.615 -7.802 8.351 1.00 96.44 86 VAL A C 1
ATOM 660 O O . VAL A 1 86 ? -12.272 -6.813 8.992 1.00 96.44 86 VAL A O 1
ATOM 663 N N . ALA A 1 87 ? -13.904 -8.133 8.225 1.00 94.62 87 ALA A N 1
ATOM 664 C CA . ALA A 1 87 ? -15.007 -7.298 8.708 1.00 94.62 87 ALA A CA 1
ATOM 665 C C . ALA A 1 87 ? -14.986 -7.009 10.225 1.00 94.62 87 ALA A C 1
ATOM 667 O O . ALA A 1 87 ? -15.664 -6.072 10.665 1.00 94.62 87 ALA A O 1
ATOM 668 N N . GLY A 1 88 ? -14.247 -7.813 10.999 1.00 94.25 88 GLY A N 1
ATOM 669 C CA . GLY A 1 88 ? -14.062 -7.694 12.448 1.00 94.25 88 GLY A CA 1
ATOM 670 C C . GLY A 1 88 ? -12.613 -7.468 12.891 1.00 94.25 88 GLY A C 1
ATOM 671 O O . GLY A 1 88 ? -12.310 -7.737 14.046 1.00 94.25 88 GLY A O 1
ATOM 672 N N . ILE A 1 89 ? -11.724 -7.022 11.998 1.00 97.75 89 ILE A N 1
ATOM 673 C CA . ILE A 1 89 ? -10.311 -6.806 12.335 1.00 97.75 89 ILE A CA 1
ATOM 674 C C . ILE A 1 89 ? -10.128 -5.750 13.437 1.00 97.75 89 ILE A C 1
ATOM 676 O O . ILE A 1 89 ? -10.824 -4.727 13.466 1.00 97.75 89 ILE A O 1
ATOM 680 N N . SER A 1 90 ? -9.183 -5.993 14.342 1.00 97.69 90 SER A N 1
ATOM 681 C CA . SER A 1 90 ? -8.826 -5.055 15.408 1.00 97.69 90 SER A CA 1
ATOM 682 C C . SER A 1 90 ? -7.867 -3.954 14.933 1.00 97.69 90 SER A C 1
ATOM 684 O O . SER A 1 90 ? -7.189 -4.081 13.910 1.00 97.69 90 SER A O 1
ATOM 686 N N . ARG A 1 91 ? -7.793 -2.856 15.700 1.00 97.12 91 ARG A N 1
ATOM 687 C CA . ARG A 1 91 ? -6.811 -1.779 15.479 1.00 97.12 91 ARG A CA 1
ATOM 688 C C . ARG A 1 91 ? -5.380 -2.316 15.566 1.00 97.12 91 ARG A C 1
ATOM 690 O O . ARG A 1 91 ? -4.588 -2.049 14.669 1.00 97.12 91 ARG A O 1
ATOM 697 N N . ASP A 1 92 ? -5.088 -3.127 16.582 1.00 98.12 92 ASP A N 1
ATOM 698 C CA . ASP A 1 92 ? -3.752 -3.685 16.824 1.00 98.12 92 ASP A CA 1
ATOM 699 C C . ASP A 1 92 ? -3.285 -4.576 15.666 1.00 98.12 92 ASP A C 1
ATOM 701 O O . ASP A 1 92 ? -2.146 -4.460 15.210 1.00 98.12 92 ASP A O 1
ATOM 705 N N . GLU A 1 93 ? -4.175 -5.413 15.121 1.00 98.19 93 GLU A N 1
ATOM 706 C CA . GLU A 1 93 ? -3.878 -6.215 13.929 1.00 98.19 93 GLU A CA 1
ATOM 707 C C . GLU A 1 93 ? -3.582 -5.336 12.708 1.00 98.19 93 GLU A C 1
ATOM 709 O O . GLU A 1 93 ? -2.641 -5.615 11.962 1.00 98.19 93 GLU A O 1
ATOM 714 N N . VAL A 1 94 ? -4.341 -4.254 12.502 1.00 97.38 94 VAL A N 1
ATOM 715 C CA . VAL A 1 94 ? -4.078 -3.312 11.404 1.00 97.38 94 VAL A CA 1
ATOM 716 C C . VAL A 1 94 ? -2.737 -2.609 11.589 1.00 97.38 94 VAL A C 1
ATOM 718 O O . VAL A 1 94 ? -1.976 -2.531 10.628 1.00 97.38 94 VAL A O 1
ATOM 721 N N . VAL A 1 95 ? -2.414 -2.134 12.795 1.00 98.00 95 VAL A N 1
ATOM 722 C CA . VAL A 1 95 ? -1.128 -1.479 13.091 1.00 98.00 95 VAL A CA 1
ATOM 723 C C . VAL A 1 95 ? 0.035 -2.436 12.845 1.00 98.00 95 VAL A C 1
ATOM 725 O O . VAL A 1 95 ? 1.012 -2.061 12.191 1.00 98.00 95 VAL A O 1
ATOM 728 N N . PHE A 1 96 ? -0.081 -3.684 13.306 1.00 98.38 96 PHE A N 1
ATOM 729 C CA . PHE A 1 96 ? 0.916 -4.721 13.059 1.00 98.38 96 PHE A CA 1
ATOM 730 C C . PHE A 1 96 ? 1.135 -4.951 11.557 1.00 98.38 96 PHE A C 1
ATOM 732 O O . PHE A 1 96 ? 2.271 -4.901 11.077 1.00 98.38 96 PHE A O 1
ATOM 739 N N . LEU A 1 97 ? 0.053 -5.155 10.798 1.00 97.44 97 LEU A N 1
ATOM 740 C CA . LEU A 1 97 ? 0.125 -5.371 9.352 1.00 97.44 97 LEU A CA 1
ATOM 741 C C . LEU A 1 97 ? 0.692 -4.153 8.619 1.00 97.44 97 LEU A C 1
ATOM 743 O O . LEU A 1 97 ? 1.502 -4.319 7.709 1.00 97.44 97 LEU A O 1
ATOM 747 N N . ALA A 1 98 ? 0.294 -2.945 9.015 1.00 95.12 98 ALA A N 1
ATOM 748 C CA . ALA A 1 98 ? 0.736 -1.701 8.402 1.00 95.12 98 ALA A CA 1
ATOM 749 C C . ALA A 1 98 ? 2.245 -1.513 8.557 1.00 95.12 98 ALA A C 1
ATOM 751 O O . ALA A 1 98 ? 2.936 -1.314 7.564 1.00 95.12 98 ALA A O 1
ATOM 752 N N . ARG A 1 99 ? 2.777 -1.663 9.778 1.00 97.12 99 ARG A N 1
ATOM 753 C CA . ARG A 1 99 ? 4.223 -1.578 10.045 1.00 97.12 99 ARG A CA 1
ATOM 754 C C . ARG A 1 99 ? 4.997 -2.622 9.242 1.00 97.12 99 ARG A C 1
ATOM 756 O O . ARG A 1 99 ? 5.856 -2.261 8.442 1.00 97.12 99 ARG A O 1
ATOM 763 N N . ARG A 1 100 ? 4.611 -3.898 9.357 1.00 98.12 100 ARG A N 1
ATOM 764 C CA . ARG A 1 100 ? 5.271 -5.012 8.657 1.00 98.12 100 ARG A CA 1
ATOM 765 C C . ARG A 1 100 ? 5.283 -4.825 7.137 1.00 98.12 100 ARG A C 1
ATOM 767 O O . ARG A 1 100 ? 6.294 -5.053 6.475 1.00 98.12 100 ARG A O 1
ATOM 774 N N . ASN A 1 101 ? 4.144 -4.455 6.556 1.00 96.81 101 ASN A N 1
ATOM 775 C CA . ASN A 1 101 ? 4.018 -4.353 5.106 1.00 96.81 101 ASN A CA 1
ATOM 776 C C . ASN A 1 101 ? 4.660 -3.065 4.566 1.00 96.81 101 ASN A C 1
ATOM 778 O O . ASN A 1 101 ? 5.216 -3.092 3.467 1.00 96.81 101 ASN A O 1
ATOM 782 N N . ALA A 1 102 ? 4.632 -1.964 5.326 1.00 94.62 102 ALA A N 1
ATOM 783 C CA . ALA A 1 102 ? 5.350 -0.743 4.976 1.00 94.62 102 ALA A CA 1
ATOM 784 C C . ALA A 1 102 ? 6.866 -0.962 5.003 1.00 94.62 102 ALA A C 1
ATOM 786 O O . ALA A 1 102 ? 7.531 -0.585 4.046 1.00 94.62 102 ALA A O 1
ATOM 787 N N . GLU A 1 103 ? 7.411 -1.649 6.013 1.00 97.19 103 GLU A N 1
ATOM 788 C CA . GLU A 1 103 ? 8.834 -2.024 6.055 1.00 97.19 103 GLU A CA 1
ATOM 789 C C . GLU A 1 103 ? 9.256 -2.807 4.804 1.00 97.19 103 GLU A C 1
ATOM 791 O O . GLU A 1 103 ? 10.263 -2.480 4.172 1.00 97.19 103 GLU A O 1
ATOM 796 N N . ARG A 1 104 ? 8.450 -3.796 4.389 1.00 97.19 104 ARG A N 1
ATOM 797 C CA . ARG A 1 104 ? 8.678 -4.545 3.142 1.00 97.19 104 ARG A CA 1
ATOM 798 C C . ARG A 1 104 ? 8.668 -3.627 1.919 1.00 97.19 104 ARG A C 1
ATOM 800 O O . ARG A 1 104 ? 9.563 -3.732 1.081 1.00 97.19 104 ARG A O 1
ATOM 807 N N . LEU A 1 105 ? 7.672 -2.750 1.795 1.00 95.19 105 LEU A N 1
ATOM 808 C CA . LEU A 1 105 ? 7.568 -1.830 0.660 1.00 95.19 105 LEU A CA 1
ATOM 809 C C . LEU A 1 105 ? 8.746 -0.847 0.614 1.00 95.19 105 LEU A C 1
ATOM 811 O O . LEU A 1 105 ? 9.330 -0.645 -0.448 1.00 95.19 105 LEU A O 1
ATOM 815 N N . VAL A 1 106 ? 9.121 -0.280 1.758 1.00 95.50 106 VAL A N 1
ATOM 816 C CA . VAL A 1 106 ? 10.255 0.639 1.916 1.00 95.50 106 VAL A CA 1
ATOM 817 C C . VAL A 1 106 ? 11.563 -0.045 1.534 1.00 95.50 106 VAL A C 1
ATOM 819 O O . VAL A 1 106 ? 12.360 0.539 0.803 1.00 95.50 106 VAL A O 1
ATOM 822 N N . ALA A 1 107 ? 11.776 -1.292 1.962 1.00 97.19 107 ALA A N 1
ATOM 823 C CA . ALA A 1 107 ? 12.957 -2.063 1.583 1.00 97.19 107 ALA A CA 1
ATOM 824 C C . ALA A 1 107 ? 13.036 -2.277 0.063 1.00 97.19 107 ALA A C 1
ATOM 826 O O . ALA A 1 107 ? 14.091 -2.056 -0.532 1.00 97.19 107 ALA A O 1
ATOM 827 N N . VAL A 1 108 ? 11.917 -2.640 -0.579 1.00 96.00 108 VAL A N 1
ATOM 828 C CA . VAL A 1 108 ? 11.854 -2.768 -2.043 1.00 96.00 108 VAL A CA 1
ATOM 829 C C . VAL A 1 108 ? 12.142 -1.424 -2.709 1.00 96.00 108 VAL A C 1
ATOM 831 O O . VAL A 1 108 ? 13.007 -1.366 -3.578 1.00 96.00 108 VAL A O 1
ATOM 834 N N . MET A 1 109 ? 11.486 -0.347 -2.273 1.00 94.50 109 MET A N 1
ATOM 835 C CA . MET A 1 109 ? 11.645 0.992 -2.841 1.00 94.50 109 MET A CA 1
ATOM 836 C C . MET A 1 109 ? 13.098 1.477 -2.749 1.00 94.50 109 MET A C 1
ATOM 838 O O . MET A 1 109 ? 13.662 1.885 -3.757 1.00 94.50 109 MET A O 1
ATOM 842 N N . ARG A 1 110 ? 13.748 1.352 -1.584 1.00 95.31 110 ARG A N 1
ATOM 843 C CA . ARG A 1 110 ? 15.160 1.736 -1.385 1.00 95.31 110 ARG A CA 1
ATOM 844 C C . ARG A 1 110 ? 16.141 0.919 -2.235 1.00 95.31 110 ARG A C 1
ATOM 846 O O . ARG A 1 110 ? 17.260 1.372 -2.443 1.00 95.31 110 ARG A O 1
ATOM 853 N N . SER A 1 111 ? 15.738 -0.255 -2.725 1.00 95.31 111 SER A N 1
ATOM 854 C CA . SER A 1 111 ? 16.574 -1.108 -3.582 1.00 95.31 111 SER A CA 1
ATOM 855 C C . SER A 1 111 ? 16.515 -0.763 -5.075 1.00 95.31 111 SER A C 1
ATOM 857 O O . SER A 1 111 ? 17.249 -1.369 -5.854 1.00 95.31 111 SER A O 1
ATOM 859 N N . LEU A 1 112 ? 15.642 0.165 -5.482 1.00 94.31 112 LEU A N 1
ATOM 860 C CA . LEU A 1 112 ? 15.410 0.479 -6.893 1.00 94.31 112 LEU A CA 1
ATOM 861 C C . LEU A 1 112 ? 16.502 1.367 -7.493 1.00 94.31 112 LEU A C 1
ATOM 863 O O . LEU A 1 112 ? 16.914 2.354 -6.869 1.00 94.31 112 LEU A O 1
ATOM 867 N N . SER A 1 113 ? 16.887 1.053 -8.733 1.00 92.31 113 SER A N 1
ATOM 868 C CA . SER A 1 113 ? 17.710 1.919 -9.588 1.00 92.31 113 SER A CA 1
ATOM 869 C C . SER A 1 113 ? 16.846 2.863 -10.427 1.00 92.31 113 SER A C 1
ATOM 871 O O . SER A 1 113 ? 15.633 2.689 -10.535 1.00 92.31 113 SER A O 1
ATOM 873 N N . ASP A 1 114 ? 17.464 3.855 -11.071 1.00 89.88 114 ASP A N 1
ATOM 874 C CA . ASP A 1 114 ? 16.753 4.742 -11.998 1.00 89.88 114 ASP A CA 1
ATOM 875 C C . ASP A 1 114 ? 16.214 3.994 -13.239 1.00 89.88 114 ASP A C 1
ATOM 877 O O . ASP A 1 114 ? 15.182 4.389 -13.785 1.00 89.88 114 ASP A O 1
ATOM 881 N N . GLU A 1 115 ? 16.836 2.881 -13.660 1.00 90.38 115 GLU A N 1
ATOM 882 C CA . GLU A 1 115 ? 16.310 2.053 -14.760 1.00 90.38 115 GLU A CA 1
ATOM 883 C C . GLU A 1 115 ? 14.997 1.354 -14.384 1.00 90.38 115 GLU A C 1
ATOM 885 O O . GLU A 1 115 ? 14.098 1.227 -15.224 1.00 90.38 115 GLU A O 1
ATOM 890 N N . ASP A 1 116 ? 14.834 0.962 -13.115 1.00 92.81 116 ASP A N 1
ATOM 891 C CA . ASP A 1 116 ? 13.576 0.386 -12.628 1.00 92.81 116 ASP A CA 1
ATOM 892 C C . ASP A 1 116 ? 12.415 1.389 -12.801 1.00 92.81 116 ASP A C 1
ATOM 894 O O . ASP A 1 116 ? 11.295 1.001 -13.144 1.00 92.81 116 ASP A O 1
ATOM 898 N N . PHE A 1 117 ? 12.672 2.696 -12.646 1.00 91.81 117 PHE A N 1
ATOM 899 C CA . PHE A 1 117 ? 11.665 3.751 -12.851 1.00 91.81 117 PHE A CA 1
ATOM 900 C C . PHE A 1 117 ? 11.313 3.996 -14.321 1.00 91.81 117 PHE A C 1
ATOM 902 O O . PHE A 1 117 ? 10.219 4.489 -14.603 1.00 91.81 117 PHE A O 1
ATOM 909 N N . ALA A 1 118 ? 12.204 3.656 -15.256 1.00 91.62 118 ALA A N 1
ATOM 910 C CA . ALA A 1 118 ? 11.918 3.722 -16.689 1.00 91.62 118 ALA A CA 1
ATOM 911 C C . ALA A 1 118 ? 11.021 2.562 -17.164 1.00 91.62 118 ALA A C 1
ATOM 913 O O . ALA A 1 118 ? 10.475 2.610 -18.268 1.00 91.62 118 ALA A O 1
ATOM 914 N N . SER A 1 119 ? 10.849 1.534 -16.329 1.00 92.25 119 SER A N 1
ATOM 915 C CA . SER A 1 119 ? 10.108 0.324 -16.664 1.00 92.25 119 SER A CA 1
ATOM 916 C C . SER A 1 119 ? 8.607 0.450 -16.384 1.00 92.25 119 SER A C 1
ATOM 918 O O . SER A 1 119 ? 8.151 1.111 -15.445 1.00 92.25 119 SER A O 1
ATOM 920 N N . ALA A 1 120 ? 7.811 -0.230 -17.207 1.00 96.19 120 ALA A N 1
ATOM 921 C CA . ALA A 1 120 ? 6.378 -0.385 -17.009 1.00 96.19 120 ALA A CA 1
ATOM 922 C C . ALA A 1 120 ? 5.914 -1.737 -17.554 1.00 96.19 120 ALA A C 1
ATOM 924 O O . ALA A 1 120 ? 6.434 -2.217 -18.560 1.00 96.19 120 ALA A O 1
ATOM 925 N N . VAL A 1 121 ? 4.899 -2.327 -16.923 1.00 97.19 121 VAL A N 1
ATOM 926 C CA . VAL A 1 121 ? 4.315 -3.607 -17.356 1.00 97.19 121 VAL A CA 1
ATOM 927 C C . VAL A 1 121 ? 2.812 -3.472 -17.586 1.00 97.19 121 VAL A C 1
ATOM 929 O O . VAL A 1 121 ? 2.172 -2.619 -16.963 1.00 97.19 121 VAL A O 1
ATOM 932 N N . PRO A 1 122 ? 2.201 -4.295 -18.458 1.00 97.75 122 PRO A N 1
ATOM 933 C CA . PRO A 1 122 ? 0.751 -4.322 -18.600 1.00 97.75 122 PRO A CA 1
ATOM 934 C C . PRO A 1 122 ? 0.068 -4.643 -17.264 1.00 97.75 122 PRO A C 1
ATOM 936 O O . PRO A 1 122 ? 0.416 -5.620 -16.597 1.00 97.75 122 PRO A O 1
ATOM 939 N N . PHE A 1 123 ? -0.926 -3.836 -16.887 1.00 95.62 123 PHE A N 1
ATOM 940 C CA . PHE A 1 123 ? -1.688 -4.012 -15.652 1.00 95.62 123 PHE A CA 1
ATOM 941 C C . PHE A 1 123 ? -3.127 -4.425 -15.960 1.00 95.62 123 PHE A C 1
ATOM 943 O O . PHE A 1 123 ? -3.972 -3.610 -16.347 1.00 95.62 123 PHE A O 1
ATOM 950 N N . GLY A 1 124 ? -3.417 -5.714 -15.784 1.00 95.19 124 GLY A N 1
ATOM 951 C CA . GLY A 1 124 ? -4.729 -6.321 -16.016 1.00 95.19 124 GLY A CA 1
ATOM 952 C C . GLY A 1 124 ? -5.899 -5.579 -15.350 1.00 95.19 124 GLY A C 1
ATOM 953 O O . GLY A 1 124 ? -6.873 -5.257 -16.041 1.00 95.19 124 GLY A O 1
ATOM 954 N N . PRO A 1 125 ? -5.811 -5.188 -14.061 1.00 92.44 125 PRO A N 1
ATOM 955 C CA . PRO A 1 125 ? -6.857 -4.407 -13.393 1.00 92.44 125 PRO A CA 1
ATOM 956 C C . PRO A 1 125 ? -7.141 -3.034 -14.022 1.00 92.44 125 PRO A C 1
ATOM 958 O O . PRO A 1 125 ? -8.227 -2.495 -13.824 1.00 92.44 125 PRO A O 1
ATOM 961 N N . ALA A 1 126 ? -6.226 -2.487 -14.830 1.00 92.44 126 ALA A N 1
ATOM 962 C CA . ALA A 1 126 ? -6.454 -1.295 -15.650 1.00 92.44 126 ALA A CA 1
ATOM 963 C C . ALA A 1 126 ? -6.602 -1.619 -17.146 1.00 92.44 126 ALA A C 1
ATOM 965 O O . ALA A 1 126 ? -6.265 -0.796 -17.997 1.00 92.44 126 ALA A O 1
ATOM 966 N N . ARG A 1 127 ? -7.130 -2.805 -17.479 1.00 94.94 127 ARG A N 1
ATOM 967 C CA . ARG A 1 127 ? -7.372 -3.264 -18.859 1.00 94.94 127 ARG A CA 1
ATOM 968 C C . ARG A 1 127 ? -6.095 -3.292 -19.707 1.00 94.94 127 ARG A C 1
ATOM 970 O O . ARG A 1 127 ? -6.115 -2.925 -20.875 1.00 94.94 127 ARG A O 1
ATOM 977 N N . GLY A 1 128 ? -4.981 -3.689 -19.094 1.00 94.56 128 GLY A N 1
ATOM 978 C CA . GLY A 1 128 ? -3.683 -3.800 -19.759 1.00 94.56 128 GLY A CA 1
ATOM 979 C C . GLY A 1 128 ? -2.949 -2.474 -19.947 1.00 94.56 128 GLY A C 1
ATOM 980 O O . GLY A 1 128 ? -1.859 -2.478 -20.513 1.00 94.56 128 GLY A O 1
ATOM 981 N N . ARG A 1 129 ? -3.489 -1.345 -19.458 1.00 94.69 129 ARG A N 1
ATOM 982 C CA . ARG A 1 129 ? -2.745 -0.077 -19.447 1.00 94.69 129 ARG A CA 1
ATOM 983 C C . ARG A 1 129 ? -1.409 -0.268 -18.713 1.00 94.69 129 ARG A C 1
ATOM 985 O O . ARG A 1 129 ? -1.410 -0.924 -17.669 1.00 94.69 129 ARG A O 1
ATOM 992 N N . PRO A 1 130 ? -0.297 0.290 -19.223 1.00 95.62 130 PRO A N 1
ATOM 993 C CA . PRO A 1 130 ? 0.991 0.170 -18.556 1.00 95.62 130 PRO A CA 1
ATOM 994 C C . PRO A 1 130 ? 0.956 0.768 -17.148 1.00 95.62 130 PRO A C 1
ATOM 996 O O . PRO A 1 130 ? 0.435 1.868 -16.947 1.00 95.62 130 PRO A O 1
ATOM 999 N N . LEU A 1 131 ? 1.528 0.045 -16.192 1.00 94.50 131 LEU A N 1
ATOM 1000 C CA . LEU A 1 131 ? 1.780 0.501 -14.834 1.00 94.50 131 LEU A CA 1
ATOM 1001 C C . LEU A 1 131 ? 3.288 0.628 -14.627 1.00 94.50 131 LEU A C 1
ATOM 1003 O O . LEU A 1 131 ? 4.019 -0.343 -14.813 1.00 94.50 131 LEU A O 1
ATOM 1007 N N . SER A 1 132 ? 3.725 1.822 -14.236 1.00 94.06 132 SER A N 1
ATOM 1008 C CA . SER A 1 132 ? 5.091 2.117 -13.800 1.00 94.06 132 SER A CA 1
ATOM 1009 C C . SER A 1 132 ? 5.139 2.347 -12.290 1.00 94.06 132 SER A C 1
ATOM 1011 O O . SER A 1 132 ? 4.102 2.541 -11.644 1.00 94.06 132 SER A O 1
ATOM 1013 N N . ILE A 1 133 ? 6.349 2.385 -11.731 1.00 91.75 133 ILE A N 1
ATOM 1014 C CA . ILE A 1 133 ? 6.580 2.645 -10.301 1.00 91.75 133 ILE A CA 1
ATOM 1015 C C . ILE A 1 133 ? 6.030 4.027 -9.897 1.00 91.75 133 ILE A C 1
ATOM 1017 O O . ILE A 1 133 ? 5.373 4.165 -8.868 1.00 91.75 133 ILE A O 1
ATOM 1021 N N . ASP A 1 134 ? 6.158 5.029 -10.766 1.00 87.06 134 ASP A N 1
ATOM 1022 C CA . ASP A 1 134 ? 5.566 6.360 -10.552 1.00 87.06 134 ASP A CA 1
ATOM 1023 C C . ASP A 1 134 ? 4.039 6.370 -10.575 1.00 87.06 134 ASP A C 1
ATOM 1025 O O . ASP A 1 134 ? 3.386 7.154 -9.879 1.00 87.06 134 ASP A O 1
ATOM 1029 N N . GLY A 1 135 ? 3.455 5.502 -11.401 1.00 83.19 135 GLY A N 1
ATOM 1030 C CA . GLY A 1 135 ? 2.013 5.324 -11.473 1.00 83.19 135 GLY A CA 1
ATOM 1031 C C . GLY A 1 135 ? 1.438 4.717 -10.193 1.00 83.19 135 GLY A C 1
ATOM 1032 O O . GLY A 1 135 ? 0.292 5.014 -9.851 1.00 83.19 135 GLY A O 1
ATOM 1033 N N . LEU A 1 136 ? 2.216 3.907 -9.467 1.00 78.94 136 LEU A N 1
ATOM 1034 C CA . LEU A 1 136 ? 1.785 3.271 -8.220 1.00 78.94 136 LEU A CA 1
ATOM 1035 C C . LEU A 1 136 ? 1.561 4.279 -7.091 1.00 78.94 136 LEU A C 1
ATOM 1037 O O . LEU A 1 136 ? 0.490 4.241 -6.480 1.00 78.94 136 LEU A O 1
ATOM 1041 N N . GLY A 1 137 ? 2.508 5.199 -6.867 1.00 62.09 137 GLY A N 1
ATOM 1042 C CA . GLY A 1 137 ? 2.381 6.237 -5.833 1.00 62.09 137 GLY A CA 1
ATOM 1043 C C . GLY A 1 137 ? 1.085 7.033 -6.005 1.00 62.09 137 GLY A C 1
ATOM 1044 O O . GLY A 1 137 ? 0.188 6.979 -5.167 1.00 62.09 137 GLY A O 1
ATOM 1045 N N . ARG A 1 138 ? 0.893 7.599 -7.205 1.00 54.94 138 ARG A N 1
ATOM 1046 C CA . ARG A 1 138 ? -0.233 8.495 -7.530 1.00 54.94 138 ARG A CA 1
ATOM 1047 C C . ARG A 1 138 ? -1.619 7.842 -7.534 1.00 54.94 138 ARG A C 1
ATOM 1049 O O . ARG A 1 138 ? -2.627 8.552 -7.501 1.00 54.94 138 ARG A O 1
ATOM 1056 N N . SER A 1 139 ? -1.715 6.521 -7.701 1.00 51.88 139 SER A N 1
ATOM 1057 C CA . SER A 1 139 ? -2.981 5.880 -8.094 1.00 51.88 139 SER A CA 1
ATOM 1058 C C . SER A 1 139 ? -3.720 5.149 -6.983 1.00 51.88 139 SER A C 1
ATOM 1060 O O . SER A 1 139 ? -4.943 5.060 -7.089 1.00 51.88 139 SER A O 1
ATOM 1062 N N . HIS A 1 140 ? -3.054 4.648 -5.942 1.00 56.91 140 HIS A N 1
ATOM 1063 C CA . HIS A 1 140 ? -3.720 3.818 -4.931 1.00 56.91 140 HIS A CA 1
ATOM 1064 C C . HIS A 1 140 ? -3.321 4.189 -3.501 1.00 56.91 140 HIS A C 1
ATOM 1066 O O . HIS A 1 140 ? -4.196 4.492 -2.695 1.00 56.91 140 HIS A O 1
ATOM 1072 N N . LEU A 1 141 ? -2.023 4.235 -3.189 1.00 52.84 141 LEU A N 1
ATOM 1073 C CA . LEU A 1 141 ? -1.545 4.548 -1.838 1.00 52.84 141 LEU A CA 1
ATOM 1074 C C . LEU A 1 141 ? -1.821 6.014 -1.479 1.00 52.84 141 LEU A C 1
ATOM 1076 O O . LEU A 1 141 ? -2.491 6.264 -0.479 1.00 52.84 141 LEU A O 1
ATOM 1080 N N . ASP A 1 142 ? -1.473 6.961 -2.358 1.00 49.44 142 ASP A N 1
ATOM 1081 C CA . ASP A 1 142 ? -1.737 8.388 -2.126 1.00 49.44 142 ASP A CA 1
ATOM 1082 C C . ASP A 1 142 ? -3.233 8.688 -1.999 1.00 49.44 142 ASP A C 1
ATOM 1084 O O . ASP A 1 142 ? -3.634 9.527 -1.200 1.00 49.44 142 ASP A O 1
ATOM 1088 N N . ARG A 1 143 ? -4.100 7.995 -2.754 1.00 51.75 143 ARG A N 1
ATOM 1089 C CA . ARG A 1 143 ? -5.554 8.233 -2.691 1.00 51.75 143 ARG A CA 1
ATOM 1090 C C . ARG A 1 143 ? -6.162 7.763 -1.372 1.00 51.75 143 ARG A C 1
ATOM 1092 O O . ARG A 1 143 ? -7.116 8.386 -0.909 1.00 51.75 143 ARG A O 1
ATOM 1099 N N . HIS A 1 144 ? -5.650 6.686 -0.786 1.00 55.84 144 HIS A N 1
ATOM 1100 C CA . HIS A 1 144 ? -6.149 6.211 0.500 1.00 55.84 144 HIS A CA 1
ATOM 1101 C C . HIS A 1 144 ? -5.498 6.941 1.683 1.00 55.84 144 HIS A C 1
ATOM 1103 O O . HIS A 1 144 ? -6.192 7.243 2.648 1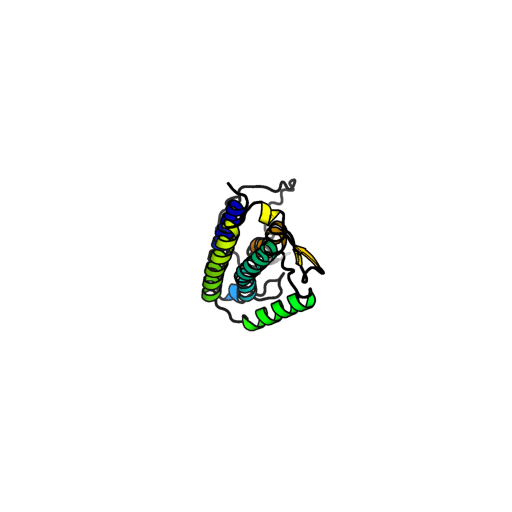.00 55.84 144 HIS A O 1
ATOM 1109 N N . LEU A 1 145 ? -4.219 7.313 1.582 1.00 50.16 145 LEU A N 1
ATOM 1110 C CA . LEU A 1 145 ? -3.507 8.080 2.611 1.00 50.16 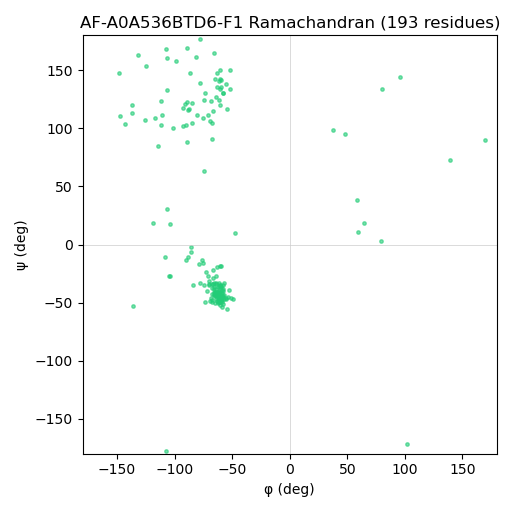145 LEU A CA 1
ATOM 1111 C C . LEU A 1 145 ? -3.936 9.563 2.636 1.00 50.16 145 LEU A C 1
ATOM 1113 O O . LEU A 1 145 ? -4.069 10.159 3.703 1.00 50.16 145 LEU A O 1
ATOM 1117 N N . ALA A 1 146 ? -4.240 10.164 1.477 1.00 43.16 146 ALA A N 1
ATOM 1118 C CA . ALA A 1 146 ? -4.744 11.539 1.392 1.00 43.16 146 ALA A CA 1
ATOM 1119 C C . ALA A 1 146 ? -6.218 11.681 1.807 1.00 43.16 146 ALA A C 1
ATOM 1121 O O . ALA A 1 146 ? -6.660 12.795 2.103 1.00 43.16 146 ALA A O 1
ATOM 1122 N N . GLN A 1 147 ? -6.983 10.583 1.886 1.00 47.69 147 GLN A N 1
ATOM 1123 C CA . GLN A 1 147 ? -8.286 10.558 2.558 1.00 47.69 147 GLN A CA 1
ATOM 1124 C C . GLN A 1 147 ? -8.077 10.567 4.083 1.00 47.69 147 GLN A C 1
ATOM 1126 O O . GLN A 1 147 ? -8.437 9.641 4.802 1.00 47.69 147 GLN A O 1
ATOM 1131 N N . ARG A 1 148 ? -7.489 11.666 4.574 1.00 48.56 148 ARG A N 1
ATOM 1132 C CA . ARG A 1 148 ? -7.433 12.044 5.992 1.00 48.56 148 ARG A CA 1
ATOM 1133 C C . ARG A 1 148 ? -8.851 12.009 6.570 1.00 48.56 148 ARG A C 1
ATOM 1135 O O . ARG A 1 148 ? -9.798 12.293 5.836 1.00 48.56 148 ARG A O 1
ATOM 1142 N N . GLY A 1 149 ? -8.983 11.711 7.868 1.00 43.25 149 GLY A N 1
ATOM 1143 C CA . GLY A 1 149 ? -10.204 11.375 8.636 1.00 43.25 149 GLY A CA 1
ATOM 1144 C C . GLY A 1 149 ? -11.481 12.234 8.508 1.00 43.25 149 GLY A C 1
ATOM 1145 O O . GLY A 1 149 ? -12.432 12.011 9.244 1.00 43.25 149 GLY A O 1
ATOM 1146 N N . VAL A 1 150 ? -11.570 13.161 7.559 1.00 38.34 150 VAL A N 1
ATOM 1147 C CA . VAL A 1 150 ? -12.716 14.035 7.280 1.00 38.34 150 VAL A CA 1
ATOM 1148 C C . VAL A 1 150 ? -13.911 13.289 6.657 1.00 38.34 150 VAL A C 1
ATOM 1150 O O . VAL A 1 150 ? -15.047 13.709 6.854 1.00 38.34 150 VAL A O 1
ATOM 1153 N N . ASN A 1 151 ? -13.699 12.178 5.933 1.00 43.31 151 ASN A N 1
ATOM 1154 C CA . ASN A 1 151 ? -14.784 11.459 5.230 1.00 43.31 151 ASN A CA 1
ATOM 1155 C C . ASN A 1 151 ? -15.185 10.103 5.833 1.00 43.31 151 ASN A C 1
ATOM 1157 O O . ASN A 1 151 ? -16.203 9.533 5.416 1.00 43.31 151 ASN A O 1
ATOM 1161 N N . CYS A 1 152 ? -14.409 9.580 6.786 1.00 46.16 152 CYS A N 1
ATOM 11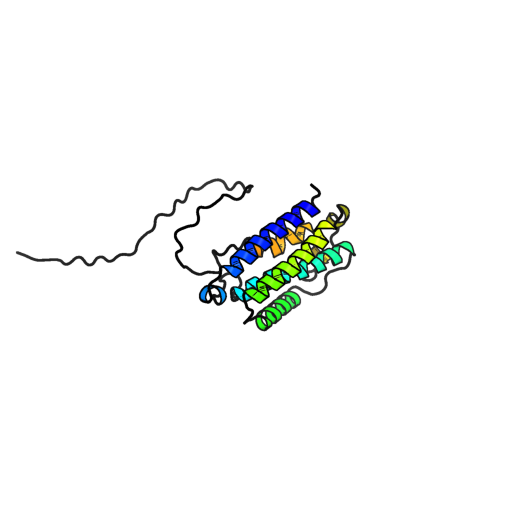62 C CA . CYS A 1 152 ? -14.694 8.287 7.408 1.00 46.16 152 CYS A CA 1
ATOM 1163 C C . CYS A 1 152 ? -15.294 8.403 8.821 1.00 46.16 152 CYS A C 1
ATOM 1165 O O . CYS A 1 152 ? -16.093 7.548 9.192 1.00 46.16 152 CYS A O 1
ATOM 1167 N N . ALA A 1 153 ? -15.008 9.482 9.558 1.00 44.22 153 ALA A N 1
ATOM 1168 C CA . ALA A 1 153 ? -15.653 9.786 10.833 1.00 44.22 153 ALA A CA 1
ATOM 1169 C C . ALA A 1 153 ? -16.733 10.860 10.618 1.00 44.22 153 ALA A C 1
ATOM 1171 O O . ALA A 1 153 ? -16.456 12.049 10.468 1.00 44.22 153 ALA A O 1
ATOM 1172 N N . GLY A 1 154 ? -17.995 10.438 10.536 1.00 37.00 154 GLY A N 1
ATOM 1173 C CA . GLY A 1 154 ? -19.122 11.366 10.537 1.00 37.00 154 GLY A CA 1
ATOM 1174 C C . GLY A 1 154 ? -19.249 12.054 11.897 1.00 37.00 154 GLY A C 1
ATOM 1175 O O . GLY A 1 154 ? -19.733 11.441 12.832 1.00 37.00 154 GLY A O 1
ATOM 1176 N N . THR A 1 155 ? -18.833 13.322 11.965 1.00 43.59 155 THR A N 1
ATOM 1177 C CA . THR A 1 155 ? -19.131 14.330 13.006 1.00 43.59 155 THR A CA 1
ATOM 1178 C C . THR A 1 155 ? -18.963 13.910 14.475 1.00 43.59 155 THR A C 1
ATOM 1180 O O . THR A 1 155 ? -19.920 13.494 15.120 1.00 43.59 155 THR A O 1
ATOM 1183 N N . GLY A 1 156 ? -17.790 14.208 15.040 1.00 32.81 156 GLY A N 1
ATOM 1184 C CA . GLY A 1 156 ? -17.568 14.391 16.476 1.00 32.81 156 GLY A CA 1
ATOM 1185 C C . GLY A 1 156 ? -16.666 15.609 16.693 1.00 32.81 156 GLY A C 1
ATOM 1186 O O . GLY A 1 156 ? -15.576 15.693 16.137 1.00 32.81 156 GLY A O 1
ATOM 1187 N N . HIS A 1 157 ? -17.155 16.615 17.410 1.00 30.02 157 HIS A N 1
ATOM 1188 C CA . HIS A 1 157 ? -16.459 17.880 17.644 1.00 30.02 157 HIS A CA 1
ATOM 1189 C C . HIS A 1 157 ? -15.270 17.665 18.601 1.00 30.02 157 HIS A C 1
ATOM 1191 O O . HIS A 1 157 ? -15.487 17.428 19.785 1.00 30.02 157 HIS A O 1
ATOM 1197 N N . HIS A 1 158 ? -14.028 17.800 18.123 1.00 31.58 158 HIS A N 1
ATOM 1198 C CA . HIS A 1 158 ? -12.847 17.956 18.982 1.00 31.58 158 HIS A CA 1
ATOM 1199 C C . HIS A 1 158 ? -12.287 19.383 18.847 1.00 31.58 158 HIS A C 1
ATOM 1201 O O . HIS A 1 158 ? -11.763 19.738 17.787 1.00 31.58 158 HIS A O 1
ATOM 1207 N N . PRO A 1 159 ? -12.367 20.232 19.889 1.00 32.81 159 PRO A N 1
ATOM 1208 C CA . PRO A 1 159 ? -11.670 21.503 19.900 1.00 32.81 159 PRO A CA 1
ATOM 1209 C C . PRO A 1 159 ? -10.242 21.259 20.395 1.00 32.81 159 PRO A C 1
ATOM 1211 O O . PRO A 1 159 ? -10.018 21.075 21.587 1.00 32.81 159 PRO A O 1
ATOM 1214 N N . GLY A 1 160 ? -9.262 21.274 19.490 1.00 31.64 160 GLY A N 1
ATOM 1215 C CA . GLY A 1 160 ? -7.861 21.393 19.900 1.00 31.64 160 GLY A CA 1
ATOM 1216 C C . GLY A 1 160 ? -6.869 20.516 19.154 1.00 31.64 160 GLY A C 1
ATOM 1217 O O . GLY A 1 160 ? -6.255 19.640 19.741 1.00 31.64 160 GLY A O 1
ATOM 1218 N N . SER A 1 161 ? -6.585 20.847 17.900 1.00 30.14 161 SER A N 1
ATOM 1219 C CA . SER A 1 161 ? -5.245 20.619 17.356 1.00 30.14 161 SER A CA 1
ATOM 1220 C C . SER A 1 161 ? -4.950 21.717 16.347 1.00 30.14 161 SER A C 1
ATOM 1222 O O . SER A 1 161 ? -5.593 21.811 15.302 1.00 30.14 161 SER A O 1
ATOM 1224 N N . ARG A 1 162 ? -4.020 22.610 16.696 1.00 28.25 162 ARG A N 1
ATOM 1225 C CA . ARG A 1 162 ? -3.560 23.673 15.800 1.00 28.25 162 ARG A 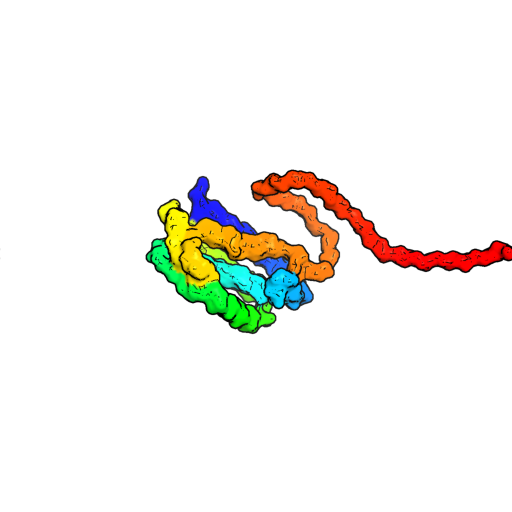CA 1
ATOM 1226 C C . ARG A 1 162 ? -2.935 23.032 14.566 1.00 28.25 162 ARG A C 1
ATOM 1228 O O . ARG A 1 162 ? -2.000 22.245 14.684 1.00 28.25 162 ARG A O 1
ATOM 1235 N N . SER A 1 163 ? -3.447 23.408 13.402 1.00 30.94 163 SER A N 1
ATOM 1236 C CA . SER A 1 163 ? -2.913 23.050 12.096 1.00 30.94 163 SER A CA 1
ATOM 1237 C C . SER A 1 163 ? -1.441 23.447 12.008 1.00 30.94 163 SER A C 1
ATOM 1239 O O . SER A 1 163 ? -1.111 24.633 12.062 1.00 30.94 163 SER A O 1
ATOM 1241 N N . ARG A 1 164 ? -0.551 22.466 11.852 1.00 29.19 164 ARG A N 1
ATOM 1242 C CA . ARG A 1 164 ? 0.795 22.707 11.335 1.00 29.19 164 ARG A CA 1
ATOM 1243 C C . ARG A 1 164 ? 0.713 22.480 9.826 1.00 29.19 164 ARG A C 1
ATOM 1245 O O . ARG A 1 164 ? 0.299 21.414 9.380 1.00 29.19 164 ARG A O 1
ATOM 1252 N N . ALA A 1 165 ? 0.975 23.536 9.061 1.00 27.56 165 ALA A N 1
ATOM 1253 C CA . ALA A 1 165 ? 0.948 23.505 7.606 1.00 27.56 165 ALA A CA 1
ATOM 1254 C C . ALA A 1 165 ? 1.932 22.446 7.083 1.00 27.56 165 ALA A C 1
ATOM 1256 O O . ALA A 1 165 ? 3.089 22.426 7.502 1.00 27.56 165 ALA A O 1
ATOM 1257 N N . SER A 1 166 ? 1.465 21.580 6.180 1.00 29.41 166 SER A N 1
ATOM 1258 C CA . SER A 1 166 ? 2.333 20.681 5.416 1.00 29.41 166 SER A CA 1
ATOM 1259 C C . SER A 1 166 ? 3.269 21.512 4.526 1.00 29.41 166 SER A C 1
ATOM 1261 O O . SER A 1 166 ? 2.803 22.471 3.898 1.00 29.41 166 SER A O 1
ATOM 1263 N N . PRO A 1 167 ? 4.569 21.185 4.453 1.00 28.41 167 PRO A N 1
ATOM 1264 C CA . PRO A 1 167 ? 5.494 21.898 3.595 1.00 28.41 167 PRO A CA 1
ATOM 1265 C C . PRO A 1 167 ? 5.341 21.363 2.159 1.00 28.41 167 PRO A C 1
ATOM 1267 O O . PRO A 1 167 ? 5.735 20.240 1.875 1.00 28.41 167 PRO A O 1
ATOM 1270 N N . TRP A 1 168 ? 4.804 22.214 1.272 1.00 28.22 168 TRP A N 1
ATOM 1271 C CA . TRP A 1 168 ? 4.788 22.108 -0.206 1.00 28.22 168 TRP A CA 1
ATOM 1272 C C . TRP A 1 168 ? 3.724 21.167 -0.814 1.00 28.22 168 TRP A C 1
ATOM 1274 O O . TRP A 1 168 ? 3.534 20.046 -0.378 1.00 28.22 168 TRP A O 1
ATOM 1284 N N . GLY A 1 169 ? 2.957 21.519 -1.850 1.00 25.11 169 GLY A N 1
ATOM 1285 C CA . GLY A 1 169 ? 2.901 22.720 -2.679 1.00 25.11 169 GLY A CA 1
ATOM 1286 C C . GLY A 1 169 ? 1.995 22.455 -3.890 1.00 25.11 169 GLY A C 1
ATOM 1287 O O . GLY A 1 169 ? 2.462 22.012 -4.930 1.00 25.11 169 GLY A O 1
ATOM 1288 N N . VAL A 1 170 ? 0.693 22.734 -3.770 1.00 27.11 170 VAL A N 1
ATOM 1289 C CA . VAL A 1 170 ? -0.196 22.945 -4.926 1.00 27.11 170 VAL A CA 1
ATOM 1290 C C . VAL A 1 170 ? -0.861 24.293 -4.725 1.00 27.11 170 VAL A C 1
ATOM 1292 O O . VAL A 1 170 ? -1.719 24.469 -3.861 1.00 27.11 170 VAL A O 1
ATOM 1295 N N . GLN A 1 171 ? -0.432 25.261 -5.523 1.00 24.64 171 GLN A N 1
ATOM 1296 C CA . GLN A 1 171 ? -0.961 26.612 -5.541 1.00 24.64 171 GLN A CA 1
ATOM 1297 C C . GLN A 1 171 ? -2.397 26.583 -6.081 1.00 24.64 171 GLN A C 1
ATOM 1299 O O . GLN A 1 171 ? -2.629 26.670 -7.284 1.00 24.64 171 GLN A O 1
ATOM 1304 N N . ARG A 1 172 ? -3.386 26.439 -5.194 1.00 31.45 172 ARG A N 1
ATOM 1305 C CA . ARG A 1 172 ? -4.777 26.760 -5.528 1.00 31.45 172 ARG A CA 1
ATOM 1306 C C . ARG A 1 172 ? -4.987 28.242 -5.248 1.00 31.45 172 ARG A C 1
ATOM 1308 O O . ARG A 1 172 ? -4.832 28.691 -4.115 1.00 31.45 172 ARG A O 1
ATOM 1315 N N . LYS A 1 173 ? -5.286 29.002 -6.306 1.00 27.89 173 LYS A N 1
ATOM 1316 C CA . LYS A 1 173 ? -5.680 30.412 -6.218 1.00 27.89 173 LYS A CA 1
ATOM 1317 C C . LYS A 1 173 ? -6.825 30.561 -5.211 1.00 27.89 173 LYS A C 1
ATOM 1319 O O . LYS A 1 173 ? -7.758 29.761 -5.213 1.00 27.89 173 LYS A O 1
ATOM 1324 N N . GLY A 1 174 ? -6.691 31.556 -4.340 1.00 28.16 174 GLY A N 1
ATOM 1325 C CA . GLY A 1 174 ? -7.532 31.749 -3.169 1.00 28.16 174 GLY A CA 1
ATOM 1326 C C . GLY A 1 174 ? -8.998 32.050 -3.475 1.00 28.16 174 GLY A C 1
ATOM 1327 O O . GLY A 1 174 ? -9.322 32.822 -4.372 1.00 28.16 174 GLY A O 1
ATOM 1328 N N . ALA A 1 175 ? -9.858 31.481 -2.638 1.00 27.27 175 ALA A N 1
ATOM 1329 C CA . ALA A 1 175 ? -11.082 32.109 -2.176 1.00 27.27 175 ALA A CA 1
ATOM 1330 C C . ALA A 1 175 ? -11.158 31.818 -0.672 1.00 27.27 175 ALA A C 1
ATOM 1332 O O . ALA A 1 175 ? -11.208 30.665 -0.245 1.00 27.27 175 ALA A O 1
ATOM 1333 N N . ASP A 1 176 ? -11.042 32.877 0.114 1.00 30.17 176 ASP A N 1
ATOM 1334 C CA . ASP A 1 176 ? -11.040 32.872 1.569 1.00 30.17 176 ASP A CA 1
ATOM 1335 C C . ASP A 1 176 ? -12.452 32.508 2.064 1.00 30.17 176 ASP A C 1
ATOM 1337 O O . ASP A 1 176 ? -13.385 33.300 1.938 1.00 30.17 176 ASP A O 1
ATOM 1341 N N . VAL A 1 177 ? -12.647 31.287 2.573 1.00 28.33 177 VAL A N 1
ATOM 1342 C CA . VAL A 1 177 ? -13.898 30.885 3.237 1.00 28.33 177 VAL A CA 1
ATOM 1343 C C . VAL A 1 177 ? -13.588 30.610 4.700 1.00 28.33 177 VAL A C 1
ATOM 1345 O O . VAL A 1 177 ? -13.344 29.483 5.130 1.00 28.33 177 VAL A O 1
ATOM 1348 N N . ARG A 1 178 ? -13.596 31.687 5.484 1.00 25.09 178 ARG A N 1
ATOM 1349 C CA . ARG A 1 178 ? -13.626 31.631 6.943 1.00 25.09 178 ARG A CA 1
ATOM 1350 C C . ARG A 1 178 ? -14.977 31.046 7.379 1.00 25.09 178 ARG A C 1
ATOM 1352 O O . ARG A 1 178 ? -16.021 31.660 7.175 1.00 25.09 178 ARG A O 1
ATOM 1359 N N . TRP A 1 179 ? -14.956 29.867 7.997 1.00 23.39 179 TRP A N 1
ATOM 1360 C CA . TRP A 1 179 ? -16.126 29.247 8.624 1.00 23.39 179 TRP A CA 1
ATOM 1361 C C . TRP A 1 179 ? -16.685 30.147 9.745 1.00 23.39 179 TRP A C 1
ATOM 1363 O O . TRP A 1 179 ? -15.992 30.430 10.723 1.00 23.39 179 TRP A O 1
ATOM 1373 N N . ARG A 1 180 ? -17.947 30.582 9.617 1.00 23.03 180 ARG A N 1
ATOM 1374 C CA . ARG A 1 180 ? -18.781 31.073 10.731 1.00 23.03 180 ARG A CA 1
ATOM 1375 C C . ARG A 1 180 ? -19.830 29.999 11.044 1.00 23.03 180 ARG A C 1
ATOM 1377 O O . ARG A 1 180 ? -20.466 29.519 10.107 1.00 23.03 180 ARG A O 1
ATOM 1384 N N . PRO A 1 181 ? -20.049 29.623 12.313 1.00 26.83 181 PRO A N 1
ATOM 1385 C CA . PRO A 1 181 ? -2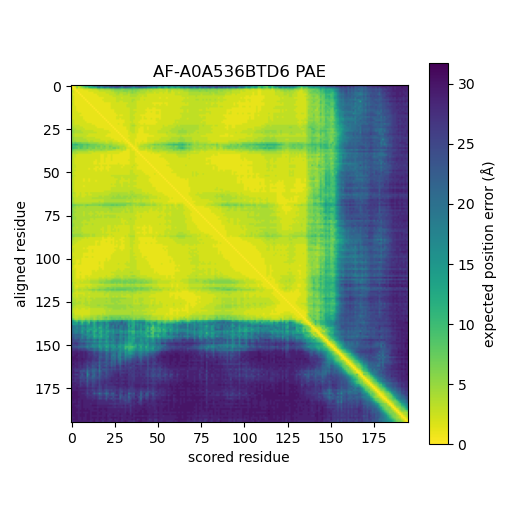1.120 28.701 12.662 1.00 26.83 181 PRO A CA 1
ATOM 1386 C C . PRO A 1 181 ? -22.477 29.413 12.566 1.00 26.83 181 PRO A C 1
ATOM 1388 O O . PRO A 1 181 ? -22.659 30.487 13.138 1.00 26.83 181 PRO A O 1
ATOM 1391 N N . VAL A 1 182 ? -23.443 28.803 11.875 1.00 27.48 182 VAL A N 1
ATOM 1392 C CA . VAL A 1 182 ? -24.864 29.115 12.075 1.00 27.48 182 VAL A CA 1
ATOM 1393 C C . VAL A 1 182 ? -25.360 28.161 13.154 1.00 27.48 182 VAL A C 1
ATOM 1395 O O . VAL A 1 182 ? -25.547 26.973 12.904 1.00 27.48 182 VAL A O 1
ATOM 1398 N N . ALA A 1 183 ? -25.512 28.672 14.374 1.00 30.66 183 ALA A N 1
ATOM 1399 C CA . ALA A 1 183 ? -26.181 27.946 15.440 1.00 30.66 183 ALA A CA 1
ATOM 1400 C C . ALA A 1 183 ? -27.691 27.955 15.173 1.00 30.66 183 ALA A C 1
ATOM 1402 O O . ALA A 1 183 ? -28.305 29.014 15.039 1.00 30.66 183 ALA A O 1
ATOM 1403 N N . ALA A 1 184 ? -28.291 26.769 15.112 1.00 32.47 184 ALA A N 1
ATOM 1404 C CA . ALA A 1 184 ? -29.724 26.622 15.280 1.00 32.47 184 ALA A CA 1
ATOM 1405 C C . ALA A 1 184 ? -30.044 26.766 16.776 1.00 32.47 184 ALA A C 1
ATOM 1407 O O . ALA A 1 184 ? -29.721 25.890 17.577 1.00 32.47 184 ALA A O 1
ATOM 1408 N N . SER A 1 185 ? -30.674 27.878 17.155 1.00 30.77 185 SER A N 1
ATOM 1409 C CA . SER A 1 185 ? -31.28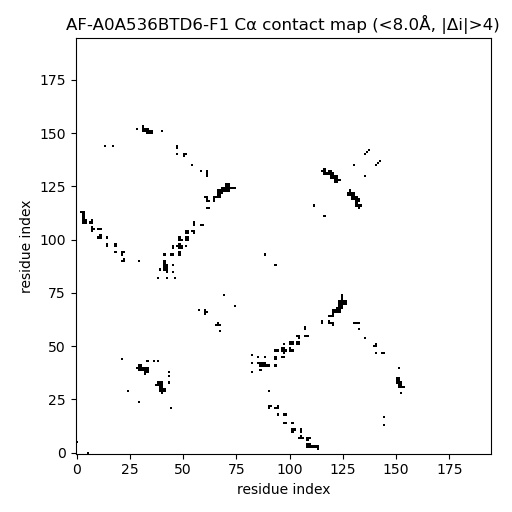1 28.052 18.477 1.00 30.77 185 SER A CA 1
ATOM 1410 C C . SER A 1 185 ? -32.580 28.848 18.358 1.00 30.77 185 SER A C 1
ATOM 1412 O O . SER A 1 185 ? -32.587 30.060 18.153 1.00 30.77 185 SER A O 1
ATOM 1414 N N . THR A 1 186 ? -33.684 28.109 18.459 1.00 32.34 186 THR A N 1
ATOM 1415 C CA . THR A 1 186 ? -34.847 28.410 19.311 1.00 32.34 186 THR A CA 1
ATOM 1416 C C . THR A 1 186 ? -35.258 29.881 19.443 1.00 32.34 186 THR A C 1
ATOM 1418 O O . THR A 1 186 ? -34.772 30.602 20.312 1.00 32.34 186 THR A O 1
ATOM 1421 N N . HIS A 1 187 ? -36.267 30.298 18.675 1.00 30.05 187 HIS A N 1
ATOM 1422 C CA . HIS A 1 187 ? -37.149 31.388 19.095 1.00 30.05 187 HIS A CA 1
ATOM 1423 C C . HIS A 1 187 ? -38.327 30.808 19.883 1.00 30.05 187 HIS A C 1
ATOM 1425 O O . HIS A 1 187 ? -39.381 30.523 19.328 1.00 30.05 187 HIS A O 1
ATOM 1431 N N . ALA A 1 188 ? -38.145 30.664 21.194 1.00 37.72 188 ALA A N 1
ATOM 1432 C CA . ALA A 1 188 ? -39.246 30.840 22.129 1.00 37.72 188 ALA A CA 1
ATOM 1433 C C . ALA A 1 188 ? -39.209 32.311 22.562 1.00 37.72 188 ALA A C 1
ATOM 1435 O O . ALA A 1 188 ? -38.363 32.709 23.358 1.00 37.72 188 ALA A O 1
ATOM 1436 N N . ARG A 1 189 ? -40.090 33.143 22.001 1.00 36.78 189 ARG A N 1
ATOM 1437 C CA . ARG A 1 189 ? -40.430 34.440 22.595 1.00 36.78 189 ARG A CA 1
ATOM 1438 C C . ARG A 1 189 ? -41.900 34.410 22.953 1.00 36.78 189 ARG A C 1
ATOM 1440 O O . ARG A 1 189 ? -42.762 34.409 22.081 1.00 36.78 189 ARG A O 1
ATOM 1447 N N . GLY A 1 190 ? -42.142 34.350 24.259 1.00 31.11 190 GLY A N 1
ATOM 1448 C CA . GLY A 1 190 ? -43.438 34.628 24.843 1.00 31.11 190 GLY A CA 1
ATOM 1449 C C . GLY A 1 190 ? -43.856 36.059 24.524 1.00 31.11 190 GLY A C 1
ATOM 1450 O O . GLY A 1 190 ? -43.075 36.999 24.671 1.00 31.11 190 GLY A O 1
ATOM 1451 N N . VAL A 1 191 ? -45.102 36.196 24.096 1.00 37.56 191 VAL A N 1
ATOM 1452 C CA . VAL A 1 191 ? -45.826 37.461 24.071 1.00 37.56 191 VAL A CA 1
ATOM 1453 C C . VAL A 1 191 ? -46.554 37.565 25.414 1.00 37.56 191 VAL A C 1
ATOM 1455 O O . VAL A 1 191 ? -47.328 36.678 25.770 1.00 37.56 191 VAL A O 1
ATOM 1458 N N . ARG A 1 192 ? -46.266 38.620 26.183 1.00 33.16 192 ARG A N 1
ATOM 1459 C CA . ARG A 1 192 ? -47.108 39.101 27.293 1.00 33.16 192 ARG A CA 1
ATOM 1460 C C . ARG A 1 192 ? -47.969 40.284 26.800 1.00 33.16 192 ARG A C 1
ATOM 1462 O O . ARG A 1 192 ? -47.601 40.882 25.792 1.00 33.16 192 ARG A O 1
ATOM 1469 N N . PRO A 1 193 ? -49.099 40.595 27.464 1.00 41.03 193 PRO A N 1
ATOM 1470 C CA . PRO A 1 193 ? -50.268 41.211 26.827 1.00 41.03 193 PRO A CA 1
ATOM 1471 C C . PRO A 1 193 ? -50.504 42.699 27.189 1.00 41.03 193 PRO A C 1
ATOM 1473 O O . PRO A 1 193 ? -49.789 43.235 28.035 1.00 41.03 193 PRO A O 1
ATOM 1476 N N . VAL A 1 194 ? -51.615 43.242 26.642 1.00 32.69 194 VAL A N 1
ATOM 1477 C CA . VAL A 1 194 ? -52.482 44.371 27.111 1.00 32.69 194 VAL A CA 1
ATOM 1478 C C . VAL A 1 194 ? -52.163 45.762 26.510 1.00 32.69 194 VAL A C 1
ATOM 1480 O O . VAL A 1 194 ? -50.980 46.052 26.329 1.00 32.69 194 VAL A O 1
ATOM 1483 N N . PRO A 1 195 ? -53.157 46.648 26.224 1.00 47.62 195 PRO A N 1
ATOM 1484 C CA . PRO A 1 195 ? -54.608 46.611 26.514 1.00 47.62 195 PRO A CA 1
ATOM 1485 C C . PRO A 1 195 ? -55.542 46.280 25.351 1.00 47.62 195 PRO A C 1
ATOM 1487 O O . PRO A 1 195 ? -55.273 46.717 24.213 1.00 47.62 195 PRO A O 1
#

Nearest PDB structures (foldseek):
  2nsf-assembly1_A  TM=7.615E-01  e=1.890E-03  Corynebacterium glutamicum
  2nsg-assembly1_A  TM=7.738E-01  e=2.327E-03  Corynebacterium glutamicum
  2yqy-assembly1_A  TM=7.676E-01  e=4.777E-02  Thermus thermophilus HB8
  3cex-assembly1_A  TM=6.460E-01  e=2.530E-01  Enterococcus faecalis V583
  8qf6-assembly1_D  TM=5.919E-01  e=7.877E+00  Escherichia coli BL21(DE3)

Radius of gyration: 22.12 Å; Cα contacts (8 Å, |Δi|>4): 200; chains: 1; bounding box: 73×58×47 Å

Foldseek 3Di:
DDPLLVVLVVLVVLLVVLLVVLVPDDPVLQQFQQPVVRAGNVLLLLVLLVLLQVLLVVLVCQVVLHAADDALVVVVVVSVVSSVVCNPPHSVNSNVSNVVSSVSSSVSSVPDDVVSQVTWHQYRSVVGPTDGNVNSCPPPNCVSSVPPPPRSDDDDDDPDDDDDDDPDDDDDPDDDDDDDDDDDDDDPDDDDDDD

pLDDT: mean 75.35, std 26.69, range [23.03, 98.38]